Protein AF-A0A8T3CDY4-F1 (afdb_monomer)

Solvent-accessible surface area (backbone atoms only — not comparable to full-atom values): 15064 Å² total; per-residue (Å²): 132,85,79,76,79,79,70,66,72,45,81,43,75,34,44,19,60,55,30,49,52,41,66,71,38,90,56,38,63,65,50,51,52,52,48,44,71,75,38,56,92,75,36,75,20,29,48,50,44,48,52,59,48,51,72,70,50,42,64,90,46,32,36,70,68,65,85,42,68,66,45,24,67,69,35,50,54,62,26,53,68,76,52,54,68,81,58,34,67,31,69,60,48,73,70,58,42,55,55,52,47,52,53,33,51,56,39,36,30,52,42,18,57,77,55,59,46,42,29,43,36,35,68,49,74,39,44,24,60,36,28,50,56,35,68,71,36,59,65,62,43,50,55,49,47,55,50,49,51,55,56,53,66,70,50,87,64,96,63,54,49,68,54,50,53,49,54,45,48,42,75,40,10,76,69,30,54,47,72,48,81,83,73,44,69,72,60,39,50,54,51,53,56,55,56,69,73,49,77,90,56,82,73,85,45,71,69,60,44,49,51,53,52,51,51,51,47,53,51,50,22,56,51,19,58,76,54,59,48,75,49,75,48,80,42,75,59,73,74,78,85,71,71,80,78,76,78,75,79,84,78,80,84,75,88,81,84,90,82,136

Foldseek 3Di:
DQDPPDFDWDKDKQLLPLLVVLLVDPVNLVLLLVLLVVCLVPDQWLLSSLVSSVCVDDVNNSDAHCPPPVCVVQQQVVLCVVDDPVRRNHRDDSVNSSVSSSSSSVRSNVSCNVPMWIKTKTKDKDQQVLLVVLLVPPVNLLVLLVVLVVVLVVPPDPDFPLVSLLSSCQSCCSSRVHDRAPPDVVLNVQLVVLSVVDDRDDPPDSVSSSVSNNVSSVSSSVVSNVPMDMDMDMDTDDDPPPDPPPPDDDDDDDDDDDDD

Radius of gyration: 27.8 Å; Cα contacts (8 Å, |Δi|>4): 281; chains: 1; bounding box: 58×96×63 Å

Nearest PDB structures (foldseek):
  4ifg-assembly1_A  TM=2.988E-01  e=7.452E-01  Toxoplasma gondii
  7b80-assembly1_A  TM=2.356E-01  e=2.473E+00  Homo sapiens
  6i7k-assembly1_A  TM=2.373E-01  e=4.399E+00  Homo sapiens
  3u3b-assembly2_B  TM=2.579E-01  e=7.823E+00  synthetic construct

pLDDT: mean 85.54, std 16.57, range [31.16, 97.38]

Mean predicted aligned error: 10.94 Å

Organism: Dendrobium nobile (NCBI:txid94219)

Structure (mmCIF, N/CA/C/O backbone):
data_AF-A0A8T3CDY4-F1
#
_entry.id   AF-A0A8T3CDY4-F1
#
loop_
_atom_site.group_PDB
_atom_site.id
_atom_site.type_symbol
_atom_site.label_atom_id
_atom_site.label_alt_id
_atom_site.label_comp_id
_atom_site.label_asym_id
_atom_site.label_entity_id
_atom_site.label_seq_id
_atom_site.pdbx_PDB_ins_code
_atom_site.Cartn_x
_atom_site.Cartn_y
_atom_site.Cartn_z
_atom_site.occupancy
_atom_site.B_iso_or_equiv
_atom_site.auth_seq_id
_atom_site.auth_comp_id
_atom_site.auth_asym_id
_atom_site.auth_atom_id
_atom_site.pdbx_PDB_model_num
ATOM 1 N N . MET A 1 1 ? 12.898 -16.640 -19.328 1.00 32.75 1 MET A N 1
ATOM 2 C CA . MET A 1 1 ? 12.062 -16.951 -18.154 1.00 32.75 1 MET A CA 1
ATOM 3 C C . MET A 1 1 ? 12.315 -15.848 -17.153 1.00 32.75 1 MET A C 1
ATOM 5 O O . MET A 1 1 ? 13.457 -15.687 -16.752 1.00 32.75 1 MET A O 1
ATOM 9 N N . ALA A 1 2 ? 11.319 -15.001 -16.899 1.00 37.28 2 ALA A N 1
ATOM 10 C CA . ALA A 1 2 ? 11.449 -13.927 -15.924 1.00 37.28 2 ALA A CA 1
ATOM 11 C C . ALA A 1 2 ? 11.448 -14.559 -14.528 1.00 37.28 2 ALA A C 1
ATOM 13 O O . ALA A 1 2 ? 10.485 -15.231 -14.164 1.00 37.28 2 ALA A O 1
ATOM 14 N N . GLU A 1 3 ? 12.531 -14.399 -13.772 1.00 38.62 3 GLU A N 1
ATOM 15 C CA . GLU A 1 3 ? 12.483 -14.638 -12.334 1.00 38.62 3 GLU A CA 1
ATOM 16 C C . GLU A 1 3 ? 11.513 -13.610 -11.750 1.00 38.62 3 GLU A C 1
ATOM 18 O O . GLU A 1 3 ? 11.800 -12.412 -11.739 1.00 38.62 3 GLU A O 1
ATOM 23 N N . LEU A 1 4 ? 10.330 -14.056 -11.315 1.00 50.88 4 LEU A N 1
ATOM 24 C CA . LEU A 1 4 ? 9.464 -13.210 -10.505 1.00 50.88 4 LEU A CA 1
ATOM 25 C C . LEU A 1 4 ? 10.241 -12.864 -9.238 1.00 50.88 4 LEU A C 1
ATOM 27 O O . LEU A 1 4 ? 10.530 -13.739 -8.417 1.00 50.88 4 LEU A O 1
ATOM 31 N N . LYS A 1 5 ? 10.601 -11.586 -9.093 1.00 57.97 5 LYS A N 1
ATOM 32 C CA . LYS A 1 5 ? 11.185 -11.066 -7.863 1.00 57.97 5 LYS A CA 1
ATOM 33 C C . LYS A 1 5 ? 10.182 -11.339 -6.743 1.00 57.97 5 LYS A C 1
ATOM 35 O O . LYS A 1 5 ? 9.090 -10.776 -6.737 1.00 57.97 5 LYS A O 1
ATOM 40 N N . LYS A 1 6 ? 10.527 -12.264 -5.845 1.00 63.56 6 LYS A N 1
ATOM 41 C CA . LYS A 1 6 ? 9.671 -12.661 -4.725 1.00 63.56 6 LYS A CA 1
ATOM 42 C C . LYS A 1 6 ? 9.560 -11.472 -3.776 1.00 63.56 6 LYS A C 1
ATOM 44 O O . LYS A 1 6 ? 10.526 -11.148 -3.091 1.00 63.56 6 LYS A O 1
ATOM 49 N N . ILE A 1 7 ? 8.411 -10.807 -3.784 1.00 70.06 7 ILE A N 1
ATOM 50 C CA . ILE A 1 7 ? 8.071 -9.820 -2.760 1.00 70.06 7 ILE A CA 1
ATOM 51 C C . ILE A 1 7 ? 7.789 -10.626 -1.485 1.00 70.06 7 ILE A C 1
ATOM 53 O O . ILE A 1 7 ? 7.007 -11.580 -1.555 1.00 70.06 7 ILE A O 1
ATOM 57 N N . PRO A 1 8 ? 8.464 -10.340 -0.358 1.00 78.88 8 PRO A N 1
ATOM 58 C CA . PRO A 1 8 ? 8.181 -11.035 0.887 1.00 78.88 8 PRO A CA 1
ATOM 59 C C . PRO A 1 8 ? 6.726 -10.782 1.291 1.00 78.88 8 PRO A C 1
ATOM 61 O O . PRO A 1 8 ? 6.248 -9.651 1.249 1.00 78.88 8 PRO A O 1
ATOM 64 N N . ILE A 1 9 ? 6.031 -11.854 1.665 1.00 83.06 9 ILE A N 1
ATOM 65 C CA . ILE A 1 9 ? 4.676 -11.786 2.208 1.00 83.06 9 ILE A CA 1
ATOM 66 C C . ILE A 1 9 ? 4.794 -11.994 3.713 1.00 83.06 9 ILE A C 1
ATOM 68 O O . ILE A 1 9 ? 5.278 -13.036 4.158 1.00 83.06 9 ILE A O 1
ATOM 72 N N . LEU A 1 10 ? 4.375 -10.998 4.484 1.00 86.56 10 LEU A N 1
ATOM 73 C CA . LEU A 1 10 ? 4.240 -11.085 5.930 1.00 86.56 10 LEU A CA 1
ATOM 74 C C . LEU A 1 10 ? 2.844 -11.618 6.249 1.00 86.56 10 LEU A C 1
ATOM 76 O O . LEU A 1 10 ? 1.848 -11.092 5.764 1.00 86.56 10 LEU A O 1
ATOM 80 N N . ILE A 1 11 ? 2.767 -12.678 7.049 1.00 89.69 11 ILE A N 1
ATOM 81 C CA . ILE A 1 11 ? 1.492 -13.207 7.535 1.00 89.69 11 ILE A CA 1
ATOM 82 C C . ILE A 1 11 ? 1.255 -12.623 8.922 1.00 89.69 11 ILE A C 1
ATOM 84 O O . ILE A 1 11 ? 1.943 -12.980 9.877 1.00 89.69 11 ILE A O 1
ATOM 88 N N . LEU A 1 12 ? 0.303 -11.702 9.008 1.00 90.38 12 LEU A N 1
ATOM 89 C CA . LEU A 1 12 ? -0.101 -11.040 10.240 1.00 90.38 12 LEU A CA 1
ATOM 90 C C . LEU A 1 12 ? -1.351 -11.724 10.788 1.00 90.38 12 LEU A C 1
ATOM 92 O O . LEU A 1 12 ? -2.281 -12.025 10.042 1.00 90.38 12 LEU A O 1
ATOM 96 N N . ARG A 1 13 ? -1.377 -11.967 12.098 1.00 93.25 13 ARG A N 1
ATOM 97 C CA . ARG A 1 13 ? -2.550 -12.478 12.810 1.00 93.25 13 ARG A CA 1
ATOM 98 C C . ARG A 1 13 ? -3.082 -11.377 13.714 1.00 93.25 13 ARG A C 1
ATOM 100 O O . ARG A 1 13 ? -2.381 -10.940 14.618 1.00 93.25 13 ARG A O 1
ATOM 107 N N . PHE A 1 14 ? -4.320 -10.975 13.475 1.00 93.81 14 PHE A N 1
ATOM 108 C CA . PHE A 1 14 ? -5.037 -9.962 14.233 1.00 93.81 14 PHE A CA 1
ATOM 109 C C . PHE A 1 14 ? -5.975 -10.641 15.226 1.00 93.81 14 PHE A C 1
ATOM 111 O O . PHE A 1 14 ? -7.047 -11.102 14.847 1.00 93.81 14 PHE A O 1
ATOM 118 N N . ASP A 1 15 ? -5.560 -10.714 16.489 1.00 94.31 15 ASP A N 1
ATOM 119 C CA . ASP A 1 15 ? -6.338 -11.263 17.611 1.00 94.31 15 ASP A CA 1
ATOM 120 C C . ASP A 1 15 ? -6.784 -10.188 18.620 1.00 94.31 15 ASP A C 1
ATOM 122 O O . ASP A 1 15 ? -7.252 -10.498 19.711 1.00 94.31 15 ASP A O 1
ATOM 126 N N . GLY A 1 16 ? -6.650 -8.911 18.247 1.00 94.25 16 GLY A N 1
ATOM 127 C CA . GLY A 1 16 ? -7.098 -7.767 19.036 1.00 94.25 16 GLY A CA 1
ATOM 128 C C . GLY A 1 16 ? -6.078 -7.227 20.042 1.00 94.25 16 GLY A C 1
ATOM 129 O O . GLY A 1 16 ? -6.312 -6.144 20.576 1.00 94.25 16 GLY A O 1
ATOM 130 N N . GLU A 1 17 ? -4.941 -7.891 20.288 1.00 95.12 17 GLU A N 1
ATOM 131 C CA . GLU A 1 17 ? -3.972 -7.399 21.284 1.00 95.12 17 GLU A CA 1
ATOM 132 C C . GLU A 1 17 ? -3.281 -6.097 20.848 1.00 95.12 17 GLU A C 1
ATOM 134 O O . GLU A 1 17 ? -3.253 -5.149 21.629 1.00 95.12 17 GLU A O 1
ATOM 139 N N . CYS A 1 18 ? -2.834 -5.973 19.592 1.00 93.69 18 CYS A N 1
ATOM 140 C CA . CYS A 1 18 ? -2.259 -4.711 19.096 1.00 93.69 18 CYS A CA 1
ATOM 141 C C . CYS A 1 18 ? -3.271 -3.551 19.142 1.00 93.69 18 CYS A C 1
ATOM 143 O O . CYS A 1 18 ? -2.932 -2.443 19.550 1.00 93.69 18 CYS A O 1
ATOM 145 N N . LEU A 1 19 ? -4.537 -3.814 18.798 1.00 95.50 19 LEU A N 1
ATOM 146 C CA . LEU A 1 19 ? -5.603 -2.808 18.846 1.00 95.50 19 LEU A CA 1
ATOM 147 C C . LEU A 1 19 ? -5.927 -2.378 20.282 1.00 95.50 19 LEU A C 1
ATOM 149 O O . LEU A 1 19 ? -6.221 -1.215 20.552 1.00 95.50 19 LEU A O 1
ATOM 153 N N . LYS A 1 20 ? -5.836 -3.311 21.228 1.00 96.25 20 LYS A N 1
ATOM 154 C CA . LYS A 1 20 ? -5.986 -3.057 22.661 1.00 96.25 20 LYS A CA 1
ATOM 155 C C . LYS A 1 20 ? -4.816 -2.257 23.233 1.00 96.25 20 LYS A C 1
ATOM 157 O O . LYS A 1 20 ? -5.051 -1.370 24.052 1.00 96.25 20 LYS A O 1
ATOM 162 N N . GLU A 1 21 ? -3.586 -2.529 22.800 1.00 95.69 21 GLU A N 1
ATOM 163 C CA . GLU A 1 21 ? -2.412 -1.713 23.137 1.00 95.69 21 GLU A CA 1
ATOM 164 C C . GLU A 1 21 ? -2.557 -0.287 22.599 1.00 95.69 21 GLU A C 1
ATOM 166 O O . GLU A 1 21 ? -2.354 0.671 23.347 1.00 95.69 21 GLU A O 1
ATOM 171 N N . PHE A 1 22 ? -2.997 -0.138 21.345 1.00 95.38 22 PHE A N 1
ATOM 172 C CA . PHE A 1 22 ? -3.301 1.163 20.752 1.00 95.38 22 PHE A CA 1
ATOM 173 C C . PHE A 1 22 ? -4.357 1.921 21.566 1.00 95.38 22 PHE A C 1
ATOM 175 O O . PHE A 1 22 ? -4.121 3.063 21.958 1.00 95.38 22 PHE A O 1
ATOM 182 N N . LEU A 1 23 ? -5.470 1.269 21.917 1.00 94.69 23 LEU A N 1
ATOM 183 C CA . LEU A 1 23 ? -6.550 1.855 22.719 1.00 94.69 23 LEU A CA 1
ATOM 184 C C . LEU A 1 23 ? -6.099 2.306 24.120 1.00 94.69 23 LEU A C 1
ATOM 186 O O . LEU A 1 23 ? -6.661 3.246 24.685 1.00 94.69 23 LEU A O 1
ATOM 190 N N . ALA A 1 24 ? -5.116 1.614 24.701 1.00 94.44 24 ALA A N 1
ATOM 191 C CA . ALA A 1 24 ? -4.533 1.941 26.001 1.00 94.44 24 ALA A CA 1
ATOM 192 C C . ALA A 1 24 ? -3.418 2.999 25.916 1.00 94.44 24 ALA A C 1
ATOM 194 O O . ALA A 1 24 ? -2.961 3.497 26.949 1.00 94.44 24 ALA A O 1
ATOM 195 N N . SER A 1 25 ? -2.963 3.333 24.708 1.00 94.19 25 SER A N 1
ATOM 196 C CA . SER A 1 25 ? -1.892 4.297 24.490 1.00 94.19 25 SER A CA 1
ATOM 197 C C . SER A 1 25 ? -2.355 5.733 24.749 1.00 94.19 25 SER A C 1
ATOM 199 O O . SER A 1 25 ? -3.526 6.084 24.611 1.00 94.19 25 SER A O 1
ATOM 201 N N . THR A 1 26 ? -1.402 6.616 25.047 1.00 94.06 26 THR A N 1
ATOM 202 C CA . THR A 1 26 ? -1.657 8.062 25.137 1.00 94.06 26 THR A CA 1
ATOM 203 C C . THR A 1 26 ? -1.900 8.714 23.772 1.00 94.06 26 THR A C 1
ATOM 205 O O . THR A 1 26 ? -2.176 9.909 23.721 1.00 94.06 26 THR A O 1
ATOM 208 N N . GLN A 1 27 ? -1.736 7.968 22.674 1.00 92.38 27 GLN A N 1
ATOM 209 C CA . GLN A 1 27 ? -1.894 8.465 21.304 1.00 92.38 27 GLN A CA 1
ATOM 210 C C . GLN A 1 27 ? -3.334 8.321 20.802 1.00 92.38 27 GLN A C 1
ATOM 212 O O . GLN A 1 27 ? -3.754 9.112 19.967 1.00 92.38 27 GLN A O 1
ATOM 217 N N . PHE A 1 28 ? -4.109 7.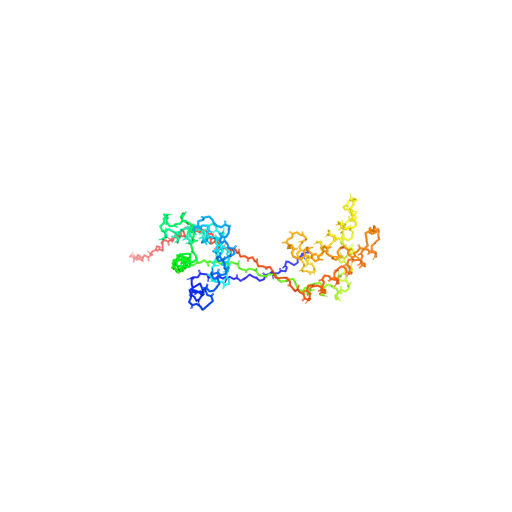393 21.372 1.00 93.94 28 PHE A N 1
ATOM 218 C CA . PHE A 1 28 ? -5.470 7.098 20.927 1.00 93.94 28 PHE A CA 1
ATOM 219 C C . PHE A 1 28 ? -6.376 8.337 20.877 1.00 93.94 28 PHE A C 1
ATOM 221 O O . PHE A 1 28 ? -6.900 8.682 19.824 1.00 93.94 28 PHE A O 1
ATOM 228 N N . GLU A 1 29 ? -6.568 9.026 22.004 1.00 94.81 29 GLU A N 1
ATOM 229 C CA . GLU A 1 29 ? -7.472 10.182 22.065 1.00 94.81 29 GLU A CA 1
ATOM 230 C C . GLU A 1 29 ? -7.051 11.342 21.146 1.00 94.81 29 GLU A C 1
ATOM 232 O O . GLU A 1 29 ? -7.895 11.784 20.363 1.00 94.81 29 GLU A O 1
ATOM 237 N N . PRO A 1 30 ? -5.792 11.834 21.163 1.00 95.44 30 PRO A N 1
ATOM 238 C CA . PRO A 1 30 ? -5.401 12.926 20.272 1.00 95.44 30 PRO A CA 1
ATOM 239 C C . PRO A 1 30 ? -5.498 12.541 18.791 1.00 95.44 30 PRO A C 1
ATOM 241 O O . PRO A 1 30 ? -5.841 13.388 17.966 1.00 95.44 30 PRO A O 1
ATOM 244 N N . GLU A 1 31 ? -5.247 11.278 18.444 1.00 95.56 31 GLU A N 1
ATOM 245 C CA . GLU A 1 31 ? -5.406 10.790 17.077 1.00 95.56 31 GLU A CA 1
ATOM 246 C C . GLU A 1 31 ? -6.876 10.724 16.652 1.00 95.56 31 GLU A C 1
ATOM 248 O O . GLU A 1 31 ? -7.217 11.205 15.572 1.00 95.56 31 GLU A O 1
ATOM 253 N N . MET A 1 32 ? -7.768 10.229 17.516 1.00 95.56 32 MET A N 1
ATOM 254 C CA . MET A 1 32 ? -9.206 10.191 17.232 1.00 95.56 32 MET A CA 1
ATOM 255 C C . MET A 1 32 ? -9.806 11.590 17.092 1.00 95.56 32 MET A C 1
ATOM 257 O O . MET A 1 32 ? -10.632 11.803 16.209 1.00 95.56 32 MET A O 1
ATOM 261 N N . ILE A 1 33 ? -9.374 12.552 17.912 1.00 95.12 33 ILE A N 1
ATOM 262 C CA . ILE A 1 33 ? -9.793 13.957 17.794 1.00 95.12 33 ILE A CA 1
ATOM 263 C C . ILE A 1 33 ? -9.324 14.538 16.455 1.00 95.12 33 ILE A C 1
ATOM 265 O O . ILE A 1 33 ? -10.100 15.171 15.737 1.00 95.12 33 ILE A O 1
ATOM 269 N N . ASN A 1 34 ? -8.068 14.282 16.079 1.00 95.62 34 ASN A N 1
ATOM 270 C CA . ASN A 1 34 ? -7.533 14.725 14.795 1.00 95.62 34 ASN A CA 1
ATOM 271 C C . ASN A 1 34 ? -8.316 14.117 13.619 1.00 95.62 34 ASN A C 1
ATOM 273 O O . ASN A 1 34 ? -8.740 14.855 12.731 1.00 95.62 34 ASN A O 1
ATOM 277 N N . ILE A 1 35 ? -8.572 12.806 13.635 1.00 94.81 35 ILE A N 1
ATOM 278 C CA . ILE A 1 35 ? -9.380 12.127 12.613 1.00 94.81 35 ILE A CA 1
ATOM 279 C C . ILE A 1 35 ? -10.791 12.717 12.565 1.00 94.81 35 ILE A C 1
ATOM 281 O O . ILE A 1 35 ? -11.252 13.073 11.481 1.00 94.81 35 ILE A O 1
ATOM 285 N N . PHE A 1 36 ? -11.447 12.891 13.718 1.00 94.94 36 PHE A N 1
ATOM 286 C CA . PHE A 1 36 ? -12.791 13.461 13.799 1.00 94.94 36 PHE A CA 1
ATOM 287 C C . PHE A 1 36 ? -12.857 14.849 13.152 1.00 94.94 36 PHE A C 1
ATOM 289 O O . PHE A 1 36 ? -13.696 15.081 12.285 1.00 94.94 36 PHE A O 1
ATOM 296 N N . SER A 1 37 ? -11.907 15.736 13.461 1.00 93.75 37 SER A N 1
ATOM 297 C CA . SER A 1 37 ? -11.854 17.086 12.880 1.00 93.75 37 SER A CA 1
ATOM 298 C C . SER A 1 37 ? -11.734 17.103 11.344 1.00 93.75 37 SER A C 1
ATOM 300 O O . SER A 1 37 ? -12.199 18.033 10.686 1.00 93.75 37 SER A O 1
ATOM 302 N N . GLN A 1 38 ? -11.144 16.059 10.747 1.00 93.31 38 GLN A N 1
ATOM 303 C CA . GLN A 1 38 ? -10.984 15.922 9.294 1.00 93.31 38 GLN A CA 1
ATOM 304 C C . GLN A 1 38 ? -12.218 15.324 8.599 1.00 93.31 38 GLN A C 1
ATOM 306 O O . GLN A 1 38 ? -12.353 15.415 7.369 1.00 93.31 38 GLN A O 1
ATOM 311 N N . ILE A 1 39 ? -13.101 14.663 9.351 1.00 92.50 39 ILE A N 1
ATOM 312 C CA . ILE A 1 39 ? -14.290 13.983 8.817 1.00 92.50 39 ILE A CA 1
ATOM 313 C C . ILE A 1 39 ? -15.596 14.678 9.203 1.00 92.50 39 ILE A C 1
ATOM 315 O O . ILE A 1 39 ? -16.555 14.531 8.458 1.00 92.50 39 ILE A O 1
ATOM 319 N N . GLU A 1 40 ? -15.636 15.475 10.275 1.00 88.25 40 GLU A N 1
ATOM 320 C CA . GLU A 1 40 ? -16.855 16.105 10.813 1.00 88.25 40 GLU A CA 1
ATOM 321 C C . GLU A 1 40 ? -17.618 16.923 9.759 1.00 88.25 40 GLU A C 1
ATOM 323 O O . GLU A 1 40 ? -18.839 16.869 9.682 1.00 88.25 40 GLU A O 1
ATOM 328 N N . ALA A 1 41 ? -16.911 17.635 8.876 1.00 86.25 41 ALA A N 1
ATOM 329 C CA . ALA A 1 41 ? -17.548 18.402 7.800 1.00 86.25 41 ALA A CA 1
ATOM 330 C C . ALA A 1 41 ? -18.150 17.529 6.678 1.00 86.25 41 ALA A C 1
ATOM 332 O O . ALA A 1 41 ? -18.890 18.034 5.832 1.00 86.25 41 ALA A O 1
ATOM 333 N N . ARG A 1 42 ? -17.781 16.244 6.620 1.00 87.06 42 ARG A N 1
ATOM 334 C CA . ARG A 1 42 ? -18.184 15.279 5.587 1.00 87.06 42 ARG A CA 1
ATOM 335 C C . ARG A 1 42 ? -19.180 14.242 6.097 1.00 87.06 42 ARG A C 1
ATOM 337 O O . ARG A 1 42 ? -19.904 13.688 5.275 1.00 87.06 42 ARG A O 1
ATOM 344 N N . SER A 1 43 ? -19.208 13.968 7.399 1.00 86.81 43 SER A N 1
ATOM 345 C CA . SER A 1 43 ? -20.136 13.017 8.000 1.00 86.81 43 SER A CA 1
ATOM 346 C C . SER A 1 43 ? -21.456 13.692 8.367 1.00 86.81 43 SER A C 1
ATOM 348 O O . SER A 1 43 ? -21.499 14.776 8.942 1.00 86.81 43 SER A O 1
ATOM 350 N N . SER A 1 44 ? -22.564 13.040 8.027 1.00 88.38 44 SER A N 1
ATOM 351 C CA . SER A 1 44 ? -23.910 13.498 8.384 1.00 88.38 44 SER A CA 1
ATOM 352 C C . SER A 1 44 ? -24.429 12.851 9.671 1.00 88.38 44 SER A C 1
ATOM 354 O O . SER A 1 44 ? -25.307 13.406 10.334 1.00 88.38 44 SER A O 1
ATOM 356 N N . SER A 1 45 ? -23.857 11.706 10.051 1.00 93.94 45 SER A N 1
ATOM 357 C CA . SER A 1 45 ? -24.270 10.912 11.207 1.00 93.94 45 SER A CA 1
ATOM 358 C C . SER A 1 45 ? -23.081 10.335 11.984 1.00 93.94 45 SER A C 1
ATOM 360 O O . SER A 1 45 ? -21.938 10.287 11.507 1.00 93.94 45 SER A O 1
ATOM 362 N N . LEU A 1 46 ? -23.344 9.868 13.206 1.00 93.88 46 LEU A N 1
ATOM 363 C CA . LEU A 1 46 ? -22.364 9.158 14.023 1.00 93.88 46 LEU A CA 1
ATOM 364 C C . LEU A 1 46 ? -21.888 7.878 13.336 1.00 93.88 46 LEU A C 1
ATOM 366 O O . LEU A 1 46 ? -20.693 7.593 13.367 1.00 93.88 46 LEU A O 1
ATOM 370 N N . ARG A 1 47 ? -22.783 7.143 12.667 1.00 94.38 47 ARG A N 1
ATOM 371 C CA . ARG A 1 47 ? -22.418 5.939 11.908 1.00 94.38 47 ARG A CA 1
ATOM 372 C C . ARG A 1 47 ? -21.380 6.239 10.833 1.00 94.38 47 ARG A C 1
ATOM 374 O O . ARG A 1 47 ? -20.365 5.554 10.765 1.00 94.38 47 ARG A O 1
ATOM 381 N N . GLU A 1 48 ? -21.620 7.264 10.019 1.00 94.00 48 GLU A N 1
ATOM 382 C CA . GLU A 1 48 ? -20.682 7.674 8.969 1.00 94.00 48 GLU A CA 1
ATOM 383 C C . GLU A 1 48 ? -19.354 8.140 9.562 1.00 94.00 48 GLU A C 1
ATOM 385 O O . GLU A 1 48 ? -18.298 7.773 9.056 1.00 94.00 48 GLU A O 1
ATOM 390 N N . SER A 1 49 ? -19.401 8.876 10.676 1.00 94.62 49 SER A N 1
ATOM 391 C CA . SER A 1 49 ? -18.198 9.322 11.385 1.00 94.62 49 SER A CA 1
ATOM 392 C C . SER A 1 49 ? -17.362 8.136 11.878 1.00 94.62 49 SER A C 1
ATOM 394 O O . SER A 1 49 ? -16.151 8.107 11.680 1.00 94.62 49 SER A O 1
ATOM 396 N N . ILE A 1 50 ? -17.999 7.127 12.483 1.00 95.19 50 ILE A N 1
ATOM 397 C CA . ILE A 1 50 ? -17.328 5.906 12.953 1.00 95.19 50 ILE A CA 1
ATOM 398 C C . ILE A 1 50 ? -16.717 5.139 11.778 1.00 95.19 50 ILE A C 1
ATOM 400 O O . ILE A 1 50 ? -15.561 4.735 11.864 1.00 95.19 50 ILE A O 1
ATOM 404 N N . MET A 1 51 ? -17.454 4.963 10.679 1.00 94.38 51 MET A N 1
ATOM 405 C CA . MET A 1 51 ? -16.956 4.236 9.507 1.00 94.38 51 MET A CA 1
ATOM 406 C C . MET A 1 51 ? -15.780 4.955 8.841 1.00 94.38 51 MET A C 1
ATOM 408 O O . MET A 1 51 ? -14.751 4.333 8.598 1.00 94.38 51 MET A O 1
ATOM 412 N N . MET A 1 52 ? -15.884 6.270 8.628 1.00 94.31 52 MET A N 1
ATOM 413 C CA . MET A 1 52 ? -14.792 7.066 8.060 1.00 94.31 52 MET A CA 1
ATOM 414 C C . MET A 1 52 ? -13.554 7.080 8.961 1.00 94.31 52 MET A C 1
ATOM 416 O O . MET A 1 52 ? -12.435 7.094 8.458 1.00 94.31 52 MET A O 1
ATOM 420 N N . ALA A 1 53 ? -13.730 7.078 10.284 1.00 94.56 53 ALA A N 1
ATOM 421 C CA . ALA A 1 53 ? -12.611 6.976 11.213 1.00 94.56 53 ALA A CA 1
ATOM 422 C C . ALA A 1 53 ? -11.985 5.574 11.214 1.00 94.56 53 ALA A C 1
ATOM 424 O O . ALA A 1 53 ? -10.764 5.450 11.250 1.00 94.56 53 ALA A O 1
ATOM 425 N N . LEU A 1 54 ? -12.802 4.520 11.121 1.00 94.69 54 LEU A N 1
ATOM 426 C CA . LEU A 1 54 ? -12.327 3.142 11.019 1.00 94.69 54 LEU A CA 1
ATOM 427 C C . LEU A 1 54 ? -11.493 2.922 9.751 1.00 94.69 54 LEU A C 1
ATOM 429 O O . LEU A 1 54 ? -10.508 2.197 9.798 1.00 94.69 54 LEU A O 1
ATOM 433 N N . GLU A 1 55 ? -11.849 3.567 8.639 1.00 91.88 55 GLU A N 1
ATOM 434 C CA . GLU A 1 55 ? -11.071 3.537 7.391 1.00 91.88 55 GLU A CA 1
ATOM 435 C C . GLU A 1 55 ? -9.674 4.166 7.529 1.00 91.88 55 GLU A C 1
ATOM 437 O O . GLU A 1 55 ? -8.777 3.822 6.760 1.00 91.88 55 GLU A O 1
ATOM 442 N N . GLN A 1 56 ? -9.467 5.057 8.506 1.00 91.88 56 GLN A N 1
ATOM 443 C CA . GLN A 1 56 ? -8.147 5.630 8.804 1.00 91.88 56 GLN A CA 1
ATOM 444 C C . GLN A 1 56 ? -7.292 4.711 9.688 1.00 91.88 56 GLN A C 1
ATOM 446 O O . GLN A 1 56 ? -6.074 4.875 9.743 1.00 91.88 56 GLN A O 1
ATOM 451 N N . LEU A 1 57 ? -7.902 3.733 10.368 1.00 91.62 57 LEU A N 1
ATOM 452 C CA . LEU A 1 57 ? -7.174 2.755 11.168 1.00 91.62 57 LEU A CA 1
ATOM 453 C C . LEU A 1 57 ? -6.659 1.619 10.280 1.00 91.62 57 LEU A C 1
ATOM 455 O O . LEU A 1 57 ? -7.410 0.798 9.758 1.00 91.62 57 LEU A O 1
ATOM 459 N N . THR A 1 58 ? -5.342 1.575 10.125 1.00 88.06 58 THR A N 1
ATOM 460 C CA . THR A 1 58 ? -4.629 0.577 9.320 1.00 88.06 58 THR A CA 1
ATOM 461 C C . THR A 1 58 ? -4.186 -0.642 10.140 1.00 88.06 58 THR A C 1
ATOM 463 O O . THR A 1 58 ? -4.344 -0.706 11.362 1.00 88.06 58 THR A O 1
ATOM 466 N N . VAL A 1 59 ? -3.530 -1.587 9.460 1.00 87.75 59 VAL A N 1
ATOM 467 C CA . VAL A 1 59 ? -2.823 -2.723 10.074 1.00 87.75 59 VAL A CA 1
ATOM 468 C C . VAL A 1 59 ? -1.831 -2.313 11.167 1.00 87.75 59 VAL A C 1
ATOM 470 O O . VAL A 1 59 ? -1.627 -3.082 12.103 1.00 87.75 59 VAL A O 1
ATOM 473 N N . ASP A 1 60 ? -1.283 -1.096 11.102 1.00 87.69 60 ASP A N 1
ATOM 474 C CA . ASP A 1 60 ? -0.351 -0.557 12.103 1.00 87.69 60 ASP A CA 1
ATOM 475 C C . ASP A 1 60 ? -1.030 -0.317 13.458 1.00 87.69 60 ASP A C 1
ATOM 477 O O . ASP A 1 60 ? -0.393 -0.400 14.506 1.00 87.69 60 ASP A O 1
ATOM 481 N N . HIS A 1 61 ? -2.345 -0.096 13.446 1.00 92.31 61 HIS A N 1
ATOM 482 C CA . HIS A 1 61 ? -3.171 0.070 14.640 1.00 92.31 61 HIS A CA 1
ATOM 483 C C . HIS A 1 61 ? -3.678 -1.268 15.190 1.00 92.31 61 HIS A C 1
ATOM 485 O O . HIS A 1 61 ? -4.445 -1.293 16.150 1.00 92.31 61 HIS A O 1
ATOM 491 N N . GLY A 1 62 ? -3.309 -2.397 14.576 1.00 90.88 62 GLY A N 1
ATOM 492 C CA . GLY A 1 62 ? -3.849 -3.701 14.947 1.00 90.88 62 GLY A CA 1
ATOM 493 C C . GLY A 1 62 ? -5.253 -3.969 14.398 1.00 90.88 62 GLY A C 1
ATOM 494 O O . GLY A 1 62 ? -5.942 -4.839 14.933 1.00 90.88 62 GLY A O 1
ATOM 495 N N . LEU A 1 63 ? -5.687 -3.249 13.355 1.00 93.12 63 LEU A N 1
ATOM 496 C CA . LEU A 1 63 ? -6.971 -3.477 12.693 1.00 93.12 63 LEU A CA 1
ATOM 497 C C . LEU A 1 63 ? -6.774 -4.246 11.370 1.00 93.12 63 LEU A C 1
ATOM 499 O O . LEU A 1 63 ? -5.993 -3.800 10.523 1.00 93.12 63 LEU A O 1
ATOM 503 N N . PRO A 1 64 ? -7.463 -5.381 11.138 1.00 93.06 64 PRO A N 1
ATOM 504 C CA . PRO A 1 64 ? -7.495 -5.982 9.808 1.00 93.06 64 PRO A CA 1
ATOM 505 C C . PRO A 1 64 ? -8.261 -5.079 8.820 1.00 93.06 64 PRO A C 1
ATOM 507 O O . PRO A 1 64 ? -9.078 -4.267 9.254 1.00 93.06 64 PRO A O 1
ATOM 510 N N . PRO A 1 65 ? -8.050 -5.223 7.496 1.00 92.31 65 PRO A N 1
ATOM 511 C CA . PRO A 1 65 ? -8.728 -4.402 6.492 1.00 92.31 65 PRO A CA 1
ATOM 512 C C . PRO A 1 65 ? -10.257 -4.459 6.623 1.00 92.31 65 PRO A C 1
ATOM 514 O O . PRO A 1 65 ? -10.873 -5.475 6.309 1.00 92.31 65 PRO A O 1
ATOM 517 N N . SER A 1 66 ? -10.873 -3.359 7.061 1.00 90.94 66 SER A N 1
ATOM 518 C CA . SER A 1 66 ? -12.326 -3.255 7.277 1.00 90.94 66 SER A CA 1
ATOM 519 C C . SER A 1 66 ? -13.142 -3.263 5.981 1.00 90.94 66 SER A C 1
ATOM 521 O O . SER A 1 66 ? -14.346 -3.502 6.016 1.00 90.94 66 SER A O 1
ATOM 523 N N . SER A 1 67 ? -12.487 -3.029 4.841 1.00 89.06 67 SER A N 1
ATOM 524 C CA . SER A 1 67 ? -13.071 -3.119 3.502 1.00 89.06 67 SER A CA 1
ATOM 525 C C . SER A 1 67 ? -13.240 -4.556 2.997 1.00 89.06 67 SER A C 1
ATOM 527 O O . SER A 1 67 ? -13.965 -4.770 2.024 1.00 89.06 67 SER A O 1
ATOM 529 N N . ASP A 1 68 ? -12.591 -5.544 3.626 1.00 93.25 68 ASP A N 1
ATOM 530 C CA . ASP A 1 68 ? -12.828 -6.952 3.309 1.00 93.25 68 ASP A CA 1
ATOM 531 C C . ASP A 1 68 ? -14.224 -7.366 3.791 1.00 93.25 68 ASP A C 1
ATOM 533 O O . ASP A 1 68 ? -14.598 -7.124 4.939 1.00 93.25 68 ASP A O 1
ATOM 537 N N . SER A 1 69 ? -15.001 -8.006 2.914 1.00 93.00 69 SER A N 1
ATOM 538 C CA . SER A 1 69 ? -16.399 -8.345 3.198 1.00 93.00 69 SER A CA 1
ATOM 539 C C . SER A 1 69 ? -16.551 -9.260 4.409 1.00 93.00 69 SER A C 1
ATOM 541 O O . SER A 1 69 ? -17.470 -9.076 5.199 1.00 93.00 69 SER A O 1
ATOM 543 N N . TRP A 1 70 ? -15.640 -10.217 4.600 1.00 93.50 70 TRP A N 1
ATOM 544 C CA . TRP A 1 70 ? -15.722 -11.122 5.740 1.00 93.50 70 TRP A CA 1
ATOM 545 C C . TRP A 1 70 ? -15.445 -10.374 7.046 1.00 93.50 70 TRP A C 1
ATOM 547 O O . TRP A 1 70 ? -16.167 -10.569 8.026 1.00 93.50 70 TRP A O 1
ATOM 557 N N . VAL A 1 71 ? -14.431 -9.501 7.059 1.00 94.81 71 VAL A N 1
ATOM 558 C CA . VAL A 1 71 ? -14.110 -8.670 8.232 1.00 94.81 71 VAL A CA 1
ATOM 559 C C . VAL A 1 71 ? -15.283 -7.754 8.548 1.00 94.81 71 VAL A C 1
ATOM 561 O O . VAL A 1 71 ? -15.672 -7.632 9.710 1.00 94.81 71 VAL A O 1
ATOM 564 N N . PHE A 1 72 ? -15.888 -7.157 7.524 1.00 94.69 72 PHE A N 1
ATOM 565 C CA . PHE A 1 72 ? -17.052 -6.310 7.704 1.00 94.69 72 PHE A CA 1
ATOM 566 C C . PHE A 1 72 ? -18.222 -7.078 8.338 1.00 94.69 72 PHE A C 1
ATOM 568 O O . PHE A 1 72 ? -18.698 -6.693 9.405 1.00 94.69 72 PHE A O 1
ATOM 575 N N . ASP A 1 73 ? -18.625 -8.197 7.736 1.00 94.75 73 ASP A N 1
ATOM 576 C CA . ASP A 1 73 ? -19.819 -8.950 8.135 1.00 94.75 73 ASP A CA 1
ATOM 577 C C . ASP A 1 73 ? -19.683 -9.629 9.509 1.00 94.75 73 ASP A C 1
ATOM 579 O O . ASP A 1 73 ? -20.670 -9.775 10.229 1.00 94.75 73 ASP A O 1
ATOM 583 N N . ASN A 1 74 ? -18.474 -10.061 9.890 1.00 94.00 74 ASN A N 1
ATOM 584 C CA . ASN A 1 74 ? -18.260 -10.849 11.113 1.00 94.00 74 ASN A CA 1
ATOM 585 C C . ASN A 1 74 ? -17.688 -10.030 12.279 1.00 94.00 74 ASN A C 1
ATOM 587 O O . ASN A 1 74 ? -17.913 -10.376 13.442 1.00 94.00 74 ASN A O 1
ATOM 591 N N . ILE A 1 75 ? -16.966 -8.941 11.992 1.00 95.62 75 ILE A N 1
ATOM 592 C CA . ILE A 1 75 ? -16.275 -8.137 13.008 1.00 95.62 75 ILE A CA 1
ATOM 593 C C . ILE A 1 75 ? -16.886 -6.737 13.116 1.00 95.62 75 ILE A C 1
ATOM 595 O O . ILE A 1 75 ? -17.294 -6.338 14.206 1.00 95.62 75 ILE A O 1
ATOM 599 N N . VAL A 1 76 ? -16.968 -5.995 12.007 1.00 95.56 76 VAL A N 1
ATOM 600 C CA . VAL A 1 76 ? -17.333 -4.564 12.006 1.00 95.56 76 VAL A CA 1
ATOM 601 C C . VAL A 1 76 ? -18.830 -4.349 12.224 1.00 95.56 76 VAL A C 1
ATOM 603 O O . VAL A 1 76 ? -19.212 -3.664 13.172 1.00 95.56 76 VAL A O 1
ATOM 606 N N . ASP A 1 77 ? -19.687 -4.925 11.378 1.00 94.88 77 ASP A N 1
ATOM 607 C CA . ASP A 1 77 ? -21.140 -4.738 11.466 1.00 94.88 77 ASP A CA 1
ATOM 608 C C . ASP A 1 77 ? -21.694 -5.215 12.818 1.00 94.88 77 ASP A C 1
ATOM 610 O O . ASP A 1 77 ? -22.378 -4.439 13.492 1.00 94.88 77 ASP A O 1
ATOM 614 N N . PRO A 1 78 ? -21.313 -6.401 13.327 1.00 94.94 78 PRO A N 1
ATOM 615 C CA . PRO A 1 78 ? -21.760 -6.837 14.642 1.00 94.94 78 PRO A CA 1
ATOM 616 C C . PRO A 1 78 ? -21.275 -5.943 15.798 1.00 94.94 78 PRO A C 1
ATOM 618 O O . PRO A 1 78 ? -21.968 -5.834 16.811 1.00 94.94 78 PRO A O 1
ATOM 621 N N . ALA A 1 79 ? -20.116 -5.287 15.672 1.00 95.19 79 ALA A N 1
ATOM 622 C CA . ALA A 1 79 ? -19.638 -4.327 16.669 1.00 95.19 79 ALA A CA 1
ATOM 623 C C . ALA A 1 79 ? -20.431 -3.008 16.642 1.00 95.19 79 ALA A C 1
ATOM 625 O O . ALA A 1 79 ? -20.648 -2.400 17.694 1.00 95.19 79 ALA A O 1
ATOM 626 N N . LEU A 1 80 ? -20.932 -2.580 15.475 1.00 93.50 80 LEU A N 1
ATOM 627 C CA . LEU A 1 80 ? -21.799 -1.398 15.363 1.00 93.50 80 LEU A CA 1
ATOM 628 C C . LEU A 1 80 ? -23.136 -1.591 16.086 1.00 93.50 80 LEU A C 1
ATOM 630 O O . LEU A 1 80 ? -23.683 -0.627 16.619 1.00 93.50 80 LEU A O 1
ATOM 634 N N . GLN A 1 81 ? -23.639 -2.827 16.158 1.00 92.56 81 GLN A N 1
ATOM 635 C CA . GLN A 1 81 ? -24.928 -3.150 16.784 1.00 92.56 81 GLN A CA 1
ATOM 636 C C . GLN A 1 81 ? -24.972 -2.880 18.302 1.00 92.56 81 GLN A C 1
ATOM 638 O O . GLN A 1 81 ? -26.050 -2.887 18.896 1.00 92.56 81 GLN A O 1
ATOM 643 N N . ILE A 1 82 ? -23.829 -2.615 18.946 1.00 91.75 82 ILE A N 1
ATOM 644 C CA . ILE A 1 82 ? -23.776 -2.190 20.357 1.00 91.75 82 ILE A CA 1
ATOM 645 C C . ILE A 1 82 ? -24.273 -0.760 20.544 1.00 91.75 82 ILE A C 1
ATOM 647 O O . ILE A 1 82 ? -24.779 -0.411 21.614 1.00 91.75 82 ILE A O 1
ATOM 651 N N . ILE A 1 83 ? -24.126 0.071 19.517 1.00 91.19 83 ILE A N 1
ATOM 652 C CA . ILE A 1 83 ? -24.603 1.445 19.530 1.00 91.19 83 ILE A CA 1
ATOM 653 C C . ILE A 1 83 ? -26.055 1.423 19.056 1.00 91.19 83 ILE A C 1
ATOM 655 O O . ILE A 1 83 ? -26.407 0.781 18.069 1.00 91.19 83 ILE A O 1
ATOM 659 N N . SER A 1 84 ? -26.933 2.107 19.787 1.00 89.44 84 SER A N 1
ATOM 660 C CA . SER A 1 84 ? -28.355 2.146 19.440 1.00 89.44 84 SER A CA 1
ATOM 661 C C . SER A 1 84 ? -28.562 2.829 18.087 1.00 89.44 84 SER A C 1
ATOM 663 O O . SER A 1 84 ? -27.943 3.858 17.822 1.00 89.44 84 SER A O 1
ATOM 665 N N . VAL A 1 85 ? -29.480 2.309 17.267 1.00 89.06 85 VAL A N 1
ATOM 666 C CA . VAL A 1 85 ? -29.795 2.877 15.940 1.00 89.06 85 VAL A CA 1
ATOM 667 C C . VAL A 1 85 ? -30.135 4.368 16.041 1.00 89.06 85 VAL A C 1
ATOM 669 O O . VAL A 1 85 ? -29.606 5.172 15.283 1.00 89.06 85 VAL A O 1
ATOM 672 N N . ASP A 1 86 ? -30.910 4.761 17.055 1.00 88.88 86 ASP A N 1
ATOM 673 C CA . ASP A 1 86 ? -31.266 6.166 17.290 1.00 88.88 86 ASP A CA 1
ATOM 674 C C . ASP A 1 86 ? -30.053 7.074 17.547 1.00 88.88 86 ASP A C 1
ATOM 676 O O . ASP A 1 86 ? -30.117 8.267 17.266 1.00 88.88 86 ASP A O 1
ATOM 680 N N . GLN A 1 87 ? -28.960 6.540 18.104 1.00 88.88 87 GLN A N 1
ATOM 681 C CA . GLN A 1 87 ? -27.717 7.288 18.327 1.00 88.88 87 GLN A CA 1
ATOM 682 C C . GLN A 1 87 ? -26.849 7.328 17.069 1.00 88.88 87 GLN A C 1
ATOM 684 O O . GLN A 1 87 ? -26.208 8.340 16.806 1.00 88.88 87 GLN A O 1
ATOM 689 N N . LEU A 1 88 ? -26.836 6.240 16.296 1.00 91.44 88 LEU A N 1
ATOM 690 C CA . LEU A 1 88 ? -26.058 6.129 15.063 1.00 91.44 88 LEU A CA 1
ATOM 691 C C . LEU A 1 88 ? -26.510 7.123 13.987 1.00 91.44 88 LEU A C 1
ATOM 693 O O . LEU A 1 88 ? -25.664 7.626 13.252 1.00 91.44 88 LEU A O 1
ATOM 697 N N . GLU A 1 89 ? -27.806 7.428 13.929 1.00 92.50 89 GLU A N 1
ATOM 698 C CA . GLU A 1 89 ? -28.397 8.358 12.955 1.00 92.50 89 GLU A CA 1
ATOM 699 C C . GLU A 1 89 ? -28.311 9.838 13.380 1.00 92.50 89 GLU A C 1
ATOM 701 O O . GLU A 1 89 ? -28.652 10.732 12.607 1.00 92.50 89 GLU A O 1
ATOM 706 N N . GLN A 1 90 ? -27.858 10.132 14.604 1.00 90.94 90 GLN A N 1
ATOM 707 C CA . GLN A 1 90 ? -27.697 11.511 15.074 1.00 90.94 90 GLN A CA 1
ATOM 708 C C . GLN A 1 90 ? -26.361 12.114 14.620 1.00 90.94 90 GLN A C 1
ATOM 710 O O . GLN A 1 90 ? -25.379 11.382 14.469 1.00 90.94 90 GLN A O 1
ATOM 715 N N . PRO A 1 91 ? -26.278 13.450 14.461 1.00 90.69 91 PRO A N 1
ATOM 716 C CA . PRO A 1 91 ? -25.006 14.133 14.268 1.00 90.69 91 PRO A CA 1
ATOM 717 C C . PRO A 1 91 ? -24.051 13.841 15.429 1.00 90.69 91 PRO A C 1
ATOM 719 O O . PRO A 1 91 ? -24.441 13.879 16.599 1.00 90.69 91 PRO A O 1
ATOM 722 N N . ALA A 1 92 ? -22.792 13.560 15.111 1.00 89.25 92 ALA A N 1
ATOM 723 C CA . ALA A 1 92 ? -21.775 13.323 16.121 1.00 89.25 92 ALA A CA 1
ATOM 724 C C . ALA A 1 92 ? -21.245 14.649 16.682 1.00 89.25 92 ALA A C 1
ATOM 726 O O . ALA A 1 92 ? -20.863 15.533 15.925 1.00 89.25 92 ALA A O 1
ATOM 727 N N . SER A 1 93 ? -21.180 14.770 18.008 1.00 92.31 93 SER A N 1
ATOM 728 C CA . SER A 1 93 ? -20.245 15.692 18.660 1.00 92.31 93 SER A CA 1
ATOM 729 C C . SER A 1 93 ? -18.926 14.968 18.932 1.00 92.31 93 SER A C 1
ATOM 731 O O . SER A 1 93 ? -18.928 13.745 19.067 1.00 92.31 93 SER A O 1
ATOM 733 N N . GLU A 1 94 ? -17.821 15.702 19.081 1.00 94.00 94 GLU A N 1
ATOM 734 C CA . GLU A 1 94 ? -16.499 15.127 19.388 1.00 94.00 94 GLU A CA 1
ATOM 735 C C . GLU A 1 94 ? -16.531 14.195 20.615 1.00 94.00 94 GLU A C 1
ATOM 737 O O . GLU A 1 94 ? -16.073 13.055 20.550 1.00 94.00 94 GLU A O 1
ATOM 742 N N . GLU A 1 95 ? -17.142 14.638 21.721 1.00 93.25 95 GLU A N 1
ATOM 743 C CA . GLU A 1 95 ? -17.249 13.844 22.954 1.00 93.25 95 GLU A CA 1
ATOM 744 C C . GLU A 1 95 ? -18.057 12.554 22.737 1.00 93.25 95 GLU A C 1
ATOM 746 O O . GLU A 1 95 ? -17.660 11.475 23.189 1.00 93.25 95 GLU A O 1
ATOM 751 N N . ASN A 1 96 ? -19.188 12.652 22.029 1.00 93.38 96 ASN A N 1
ATOM 752 C CA . ASN A 1 96 ? -20.035 11.497 21.747 1.00 93.38 96 ASN A CA 1
ATOM 753 C C . ASN A 1 96 ? -19.333 10.518 20.798 1.00 93.38 96 ASN A C 1
ATOM 755 O O . ASN A 1 96 ? -19.336 9.314 21.043 1.00 93.38 96 ASN A O 1
ATOM 759 N N . PHE A 1 97 ? -18.680 11.038 19.758 1.00 95.25 97 PHE A N 1
ATOM 760 C CA . PHE A 1 97 ? -17.875 10.257 18.832 1.00 95.25 97 PHE A CA 1
ATOM 761 C C . PHE A 1 97 ? -16.786 9.481 19.570 1.00 95.25 97 PHE A C 1
ATOM 763 O O . PHE A 1 97 ? -16.752 8.260 19.471 1.00 95.25 97 PHE A O 1
ATOM 770 N N . LEU A 1 98 ? -15.947 10.150 20.364 1.00 95.75 98 LEU A N 1
ATOM 771 C CA . LEU A 1 98 ? -14.821 9.508 21.045 1.00 95.75 98 LEU A CA 1
ATOM 772 C C . LEU A 1 98 ? -15.295 8.414 22.009 1.00 95.75 98 LEU A C 1
ATOM 774 O O . LEU A 1 98 ? -14.736 7.315 22.050 1.00 95.75 98 LEU A O 1
ATOM 778 N N . LYS A 1 99 ? -16.369 8.687 22.755 1.00 94.88 99 LYS A N 1
ATOM 779 C CA . LYS A 1 99 ? -16.974 7.727 23.679 1.00 94.88 99 LYS A CA 1
ATOM 780 C C . LYS A 1 99 ? -17.525 6.495 22.961 1.00 94.88 99 LYS A C 1
ATOM 782 O O . LYS A 1 99 ? -17.243 5.373 23.388 1.00 94.88 99 LYS A O 1
ATOM 787 N N . GLU A 1 100 ? -18.330 6.681 21.917 1.00 95.50 100 GLU A N 1
ATOM 788 C CA . GLU A 1 100 ? -18.970 5.565 21.216 1.00 95.50 100 GLU A CA 1
ATOM 789 C C . GLU A 1 100 ? -17.972 4.810 20.323 1.00 95.50 100 GLU A C 1
ATOM 791 O O . GLU A 1 100 ? -17.973 3.579 20.324 1.00 95.50 100 GLU A O 1
ATOM 796 N N . PHE A 1 101 ? -17.024 5.502 19.684 1.00 95.69 101 PHE A N 1
ATOM 797 C CA . PHE A 1 101 ? -15.924 4.883 18.940 1.00 95.69 101 PHE A CA 1
ATOM 798 C C . PHE A 1 101 ? -15.052 4.008 19.852 1.00 95.69 101 PHE A C 1
ATOM 800 O O . PHE A 1 101 ? -14.727 2.875 19.509 1.00 95.69 101 PHE A O 1
ATOM 807 N N . LYS A 1 102 ? -14.745 4.460 21.076 1.00 95.75 102 LYS A N 1
ATOM 808 C CA . LYS A 1 102 ? -14.008 3.649 22.060 1.00 95.75 102 LYS A CA 1
ATOM 809 C C . LYS A 1 102 ? -14.748 2.366 22.441 1.00 95.75 102 LYS A C 1
ATOM 811 O O . LYS A 1 102 ? -14.112 1.322 22.577 1.00 95.75 102 LYS A O 1
ATOM 816 N N . LYS A 1 103 ? -16.075 2.411 22.605 1.00 95.56 103 LYS A N 1
ATOM 817 C CA . LYS A 1 103 ? -16.881 1.202 22.865 1.00 95.56 103 LYS A CA 1
ATOM 818 C C . LYS A 1 103 ? -16.903 0.267 21.661 1.00 95.56 103 LYS A C 1
ATOM 820 O O . LYS A 1 103 ? -16.784 -0.941 21.837 1.00 95.56 103 LYS A O 1
ATOM 825 N N . PHE A 1 104 ? -17.033 0.833 20.468 1.00 96.31 104 PHE A N 1
ATOM 826 C CA . PHE A 1 104 ? -17.006 0.105 19.209 1.00 96.31 104 PHE A CA 1
ATOM 827 C C . PHE A 1 104 ? -15.681 -0.651 19.022 1.00 96.31 104 PHE A C 1
ATOM 829 O O . PHE A 1 104 ? -15.689 -1.865 18.829 1.00 96.31 104 PHE A O 1
ATOM 836 N N . ILE A 1 105 ? -14.540 0.020 19.219 1.00 96.50 105 ILE A N 1
ATOM 837 C CA . ILE A 1 105 ? -13.211 -0.613 19.184 1.00 96.50 105 ILE A CA 1
ATOM 838 C C . ILE A 1 105 ? -13.065 -1.687 20.272 1.00 96.50 105 ILE A C 1
ATOM 840 O O . ILE A 1 105 ? -12.541 -2.764 19.995 1.00 96.50 105 ILE A O 1
ATOM 844 N N . CYS A 1 106 ? -13.570 -1.452 21.491 1.00 96.44 106 CYS A N 1
ATOM 845 C CA . CYS A 1 106 ? -13.585 -2.480 22.541 1.00 96.44 106 CYS A CA 1
ATOM 846 C C . CYS A 1 106 ? -14.300 -3.764 22.101 1.00 96.44 106 CYS A C 1
ATOM 848 O O . CYS A 1 106 ? -13.908 -4.849 22.530 1.00 96.44 106 CYS A O 1
ATOM 850 N N . ASP A 1 107 ? -15.359 -3.660 21.299 1.00 97.25 107 ASP A N 1
ATOM 851 C CA . ASP A 1 107 ? -16.073 -4.837 20.816 1.00 97.25 107 ASP A CA 1
ATOM 852 C C . ASP A 1 107 ? -15.380 -5.513 19.638 1.00 97.25 107 ASP A C 1
ATOM 854 O O . ASP A 1 107 ? -15.276 -6.738 19.626 1.00 97.25 107 ASP A O 1
ATOM 858 N N . ILE A 1 108 ? -14.803 -4.733 18.718 1.00 96.94 108 ILE A N 1
ATOM 859 C CA . ILE A 1 108 ? -13.914 -5.266 17.677 1.00 96.94 108 ILE A CA 1
ATOM 860 C C . ILE A 1 108 ? -12.798 -6.101 18.316 1.00 96.94 108 ILE A C 1
ATOM 862 O O . ILE A 1 108 ? -12.552 -7.219 17.876 1.00 96.94 108 ILE A O 1
ATOM 866 N N . ILE A 1 109 ? -12.170 -5.614 19.395 1.00 97.38 109 ILE A N 1
ATOM 867 C CA . ILE A 1 109 ? -11.136 -6.364 20.128 1.00 97.38 109 ILE A CA 1
ATOM 868 C C . ILE A 1 109 ? -11.669 -7.722 20.601 1.00 97.38 109 ILE A C 1
ATOM 870 O O . ILE A 1 109 ? -11.020 -8.737 20.367 1.00 97.38 109 ILE A O 1
ATOM 874 N N . LYS A 1 110 ? -12.851 -7.771 21.230 1.00 96.69 110 LYS A N 1
ATOM 875 C CA . LYS A 1 110 ? -13.443 -9.039 21.698 1.00 96.69 110 LYS A CA 1
ATOM 876 C C . LYS A 1 110 ? -13.702 -10.002 20.544 1.00 96.69 110 LYS A C 1
ATOM 878 O O . LYS A 1 110 ? -13.386 -11.181 20.644 1.00 96.69 110 LYS A O 1
ATOM 883 N N . ARG A 1 111 ? -14.233 -9.494 19.433 1.00 95.44 111 ARG A N 1
ATOM 884 C CA . ARG A 1 111 ? -14.519 -10.302 18.243 1.00 95.44 111 ARG A CA 1
ATOM 885 C C . ARG A 1 111 ? -13.252 -10.850 17.607 1.00 95.44 111 ARG A C 1
ATOM 887 O O . ARG A 1 111 ? -13.235 -12.012 17.233 1.00 95.44 111 ARG A O 1
ATOM 894 N N . LEU A 1 112 ? -12.179 -10.063 17.550 1.00 96.12 112 LEU A N 1
ATOM 895 C CA . LEU A 1 112 ? -10.875 -10.535 17.077 1.00 96.12 112 LEU A CA 1
ATOM 896 C C . LEU A 1 112 ? -10.250 -11.569 18.026 1.00 96.12 112 LEU A C 1
ATOM 898 O O . LEU A 1 112 ? -9.564 -12.477 17.563 1.00 96.12 112 LEU A O 1
ATOM 902 N N . GLN A 1 113 ? -10.502 -11.480 19.336 1.00 95.12 113 GLN A N 1
ATOM 903 C CA . GLN A 1 113 ? -10.075 -12.506 20.296 1.00 95.12 113 GLN A CA 1
ATOM 904 C C . GLN A 1 113 ? -10.826 -13.830 20.092 1.00 95.12 113 GLN A C 1
ATOM 906 O O . GLN A 1 113 ? -10.228 -14.901 20.206 1.00 95.12 113 GLN A O 1
ATOM 911 N N . GLU A 1 114 ? -12.124 -13.766 19.784 1.00 94.06 114 GLU A N 1
ATOM 912 C CA . GLU A 1 114 ? -12.958 -14.936 19.479 1.00 94.06 114 GLU A CA 1
ATOM 913 C C . GLU A 1 114 ? -12.641 -15.525 18.099 1.00 94.06 114 GLU A C 1
ATOM 915 O O . GLU A 1 114 ? -12.560 -16.745 17.941 1.00 94.06 114 GLU A O 1
ATOM 920 N N . GLN A 1 115 ? -12.430 -14.658 17.109 1.00 93.19 115 GLN A N 1
ATOM 921 C CA . GLN A 1 115 ? -12.200 -15.019 15.719 1.00 93.19 115 GLN A CA 1
ATOM 922 C C . GLN A 1 115 ? -11.048 -14.194 15.118 1.00 93.19 115 GLN A C 1
ATOM 924 O O . GLN A 1 115 ? -11.274 -13.181 14.450 1.00 93.19 115 GLN A O 1
ATOM 929 N N . PRO A 1 116 ? -9.794 -14.631 15.340 1.00 93.50 116 PRO A N 1
ATOM 930 C CA . PRO A 1 116 ? -8.626 -13.941 14.815 1.00 93.50 116 PRO A CA 1
ATOM 931 C C . PRO A 1 116 ? -8.613 -13.911 13.289 1.00 93.50 116 PRO A C 1
ATOM 933 O O . PRO A 1 116 ? -8.909 -14.913 12.637 1.00 93.50 116 PRO A O 1
ATOM 936 N N . VAL A 1 117 ? -8.181 -12.787 12.724 1.00 94.38 117 VAL A N 1
ATOM 937 C CA . VAL A 1 117 ? -8.098 -12.591 11.272 1.00 94.38 117 VAL A CA 1
ATOM 938 C C . VAL A 1 117 ? -6.659 -12.735 10.810 1.00 94.38 117 VAL A C 1
ATOM 940 O O . VAL A 1 117 ? -5.752 -12.114 11.364 1.00 94.38 117 VAL A O 1
ATOM 943 N N . ILE A 1 118 ? -6.435 -13.542 9.777 1.00 92.69 118 ILE A N 1
ATOM 944 C CA . ILE A 1 118 ? -5.125 -13.662 9.137 1.00 92.69 118 ILE A CA 1
ATOM 945 C C . ILE A 1 118 ? -5.079 -12.720 7.939 1.00 92.69 118 ILE A C 1
ATOM 947 O O . ILE A 1 118 ? -5.959 -12.752 7.086 1.00 92.69 118 ILE A O 1
ATOM 951 N N . VAL A 1 119 ? -4.044 -11.892 7.857 1.00 91.88 119 VAL A N 1
ATOM 952 C CA . VAL A 1 119 ? -3.829 -10.945 6.762 1.00 91.88 119 VAL A CA 1
ATOM 953 C C . VAL A 1 119 ? -2.461 -11.205 6.152 1.00 91.88 119 VAL A C 1
ATOM 955 O O . VAL A 1 119 ? -1.441 -11.211 6.839 1.00 91.88 119 VAL A O 1
ATOM 958 N N . ALA A 1 120 ? -2.437 -11.399 4.842 1.00 90.50 120 ALA A N 1
ATOM 959 C CA . ALA A 1 120 ? -1.231 -11.331 4.045 1.00 90.50 120 ALA A CA 1
ATOM 960 C C . ALA A 1 120 ? -0.921 -9.855 3.772 1.00 90.50 120 ALA A C 1
ATOM 962 O O . ALA A 1 120 ? -1.637 -9.181 3.030 1.00 90.50 120 ALA A O 1
ATOM 963 N N . HIS A 1 121 ? 0.143 -9.365 4.394 1.00 87.38 121 HIS A N 1
ATOM 964 C CA . HIS A 1 121 ? 0.679 -8.030 4.197 1.00 87.38 121 HIS A CA 1
ATOM 965 C C . HIS A 1 121 ? 1.897 -8.099 3.278 1.00 87.38 121 HIS A C 1
ATOM 967 O O . HIS A 1 121 ? 2.835 -8.866 3.509 1.00 87.38 121 HIS A O 1
ATOM 973 N N . THR A 1 122 ? 1.905 -7.278 2.238 1.00 86.31 122 THR A N 1
ATOM 974 C CA . THR A 1 122 ? 3.073 -7.091 1.377 1.00 86.31 122 THR A CA 1
ATOM 975 C C . THR A 1 122 ? 3.425 -5.624 1.325 1.00 86.31 122 THR A C 1
ATOM 977 O O . THR A 1 122 ? 2.573 -4.812 0.969 1.00 86.31 122 THR A O 1
ATOM 980 N N . GLU A 1 123 ? 4.683 -5.304 1.597 1.00 86.00 123 GLU A N 1
ATOM 981 C CA . GLU A 1 123 ? 5.236 -3.976 1.370 1.00 86.00 123 GLU A CA 1
ATOM 982 C C . GLU A 1 123 ? 6.237 -4.040 0.215 1.00 86.00 123 GLU A C 1
ATOM 984 O O . GLU A 1 123 ? 7.077 -4.944 0.131 1.00 86.00 123 GLU A O 1
ATOM 989 N N . LYS A 1 124 ? 6.139 -3.078 -0.700 1.00 87.31 124 LYS A N 1
ATOM 990 C CA . LYS A 1 124 ? 7.109 -2.874 -1.765 1.00 87.31 124 LYS A CA 1
ATOM 991 C C . LYS A 1 124 ? 7.597 -1.436 -1.761 1.00 87.31 124 LYS A C 1
ATOM 993 O O . LYS A 1 124 ? 6.815 -0.514 -1.981 1.00 87.31 124 LYS A O 1
ATOM 998 N N . THR A 1 125 ? 8.907 -1.288 -1.604 1.00 90.06 125 THR A N 1
ATOM 999 C CA . THR A 1 125 ? 9.610 -0.008 -1.689 1.00 90.06 125 THR A CA 1
ATOM 1000 C C . THR A 1 125 ? 10.340 0.118 -3.023 1.00 90.06 125 THR A C 1
ATOM 1002 O O . THR A 1 125 ? 11.047 -0.795 -3.452 1.00 90.06 125 THR A O 1
ATOM 1005 N N . PHE A 1 126 ? 10.177 1.267 -3.668 1.00 91.62 126 PHE A N 1
ATOM 1006 C CA . PHE A 1 126 ? 10.875 1.693 -4.871 1.00 91.62 126 PHE A CA 1
ATOM 1007 C C . PHE A 1 126 ? 11.926 2.734 -4.475 1.00 91.62 126 PHE A C 1
ATOM 1009 O O . PHE A 1 126 ? 11.612 3.905 -4.283 1.00 91.62 126 PHE A O 1
ATOM 1016 N N . ASP A 1 127 ? 13.173 2.291 -4.329 1.00 92.88 127 ASP A N 1
ATOM 1017 C CA . ASP A 1 127 ? 14.301 3.068 -3.785 1.00 92.88 127 ASP A CA 1
ATOM 1018 C C . ASP A 1 127 ? 15.384 3.392 -4.833 1.00 92.88 127 ASP A C 1
ATOM 1020 O O . ASP A 1 127 ? 16.470 3.861 -4.508 1.00 92.88 127 ASP A O 1
ATOM 1024 N N . GLY A 1 128 ? 15.131 3.063 -6.104 1.00 93.81 128 GLY A N 1
ATOM 1025 C CA . GLY A 1 128 ? 16.098 3.217 -7.193 1.00 93.81 128 GLY A CA 1
ATOM 1026 C C . GLY A 1 128 ? 17.199 2.147 -7.232 1.00 93.81 128 GLY A C 1
ATOM 1027 O O . GLY A 1 128 ? 17.921 2.058 -8.228 1.00 93.81 128 GLY A O 1
ATOM 1028 N N . GLY A 1 129 ? 17.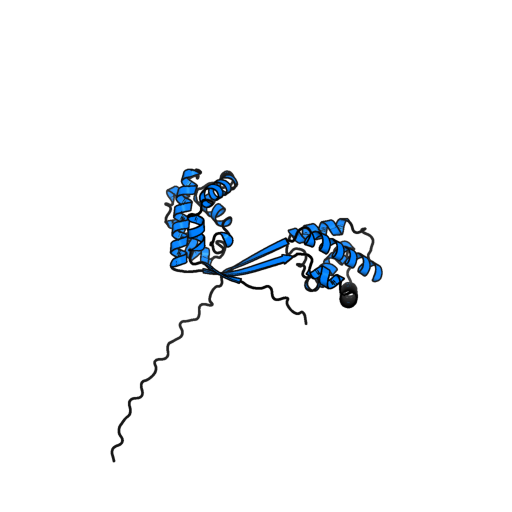304 1.255 -6.240 1.00 93.62 129 GLY A N 1
ATOM 1029 C CA . GLY A 1 129 ? 18.348 0.229 -6.165 1.00 93.62 129 GLY A CA 1
ATOM 1030 C C . GLY A 1 129 ? 18.288 -0.789 -7.310 1.00 93.62 129 GLY A C 1
ATOM 1031 O O . GLY A 1 129 ? 19.321 -1.247 -7.812 1.00 93.62 129 GLY A O 1
ATOM 1032 N N . GLY A 1 130 ? 17.081 -1.113 -7.787 1.00 92.69 130 GLY A N 1
ATOM 1033 C CA . GLY A 1 130 ? 16.879 -1.932 -8.985 1.00 92.69 130 GLY A CA 1
ATOM 1034 C C . GLY A 1 130 ? 17.437 -1.285 -10.252 1.00 92.69 130 GLY A C 1
ATOM 1035 O O . GLY A 1 130 ? 18.144 -1.943 -11.022 1.00 92.69 130 GLY A O 1
ATOM 1036 N N . ILE A 1 131 ? 17.207 0.018 -10.411 1.00 95.56 131 ILE A N 1
ATOM 1037 C CA . ILE A 1 131 ? 17.732 0.802 -11.525 1.00 95.56 131 ILE A CA 1
ATOM 1038 C C . ILE A 1 131 ? 19.253 0.916 -11.422 1.00 95.56 131 ILE A C 1
ATOM 1040 O O . ILE A 1 131 ? 19.948 0.648 -12.399 1.00 95.56 131 ILE A O 1
ATOM 1044 N N . ARG A 1 132 ? 19.789 1.223 -10.235 1.00 96.12 132 ARG A N 1
ATOM 1045 C CA . ARG A 1 132 ? 21.235 1.297 -9.97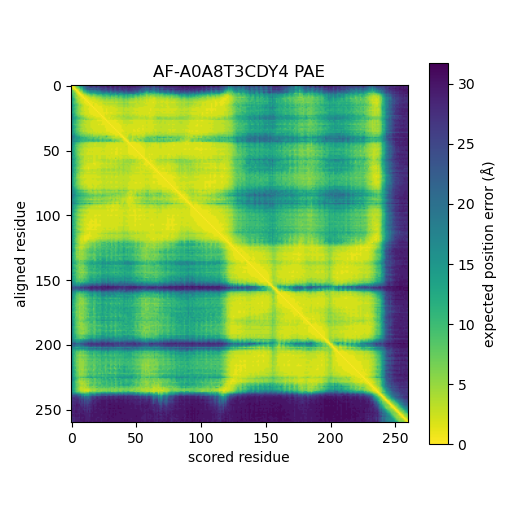8 1.00 96.12 132 ARG A CA 1
ATOM 1046 C C . ARG A 1 132 ? 21.940 0.003 -10.378 1.00 96.12 132 ARG A C 1
ATOM 1048 O O . ARG A 1 132 ? 22.968 0.038 -11.057 1.00 96.12 132 ARG A O 1
ATOM 1055 N N . ARG A 1 133 ? 21.378 -1.150 -9.997 1.00 95.19 133 ARG A N 1
ATOM 1056 C CA . ARG A 1 133 ? 21.895 -2.473 -10.383 1.00 95.19 133 ARG A CA 1
ATOM 1057 C C . ARG A 1 133 ? 21.888 -2.661 -11.903 1.00 95.19 133 ARG A C 1
ATOM 1059 O O . ARG A 1 133 ? 22.884 -3.135 -12.448 1.00 95.19 133 ARG A O 1
ATOM 1066 N N . LEU A 1 134 ? 20.800 -2.282 -12.577 1.00 95.25 134 LEU A N 1
ATOM 1067 C CA . LEU A 1 134 ? 20.680 -2.376 -14.035 1.00 95.25 134 LEU A CA 1
ATOM 1068 C C . LEU A 1 134 ? 21.694 -1.464 -14.749 1.00 95.25 134 LEU A C 1
ATOM 1070 O O . LEU A 1 134 ? 22.423 -1.931 -15.621 1.00 95.25 134 LEU A O 1
ATOM 1074 N N . LEU A 1 135 ? 21.804 -0.197 -14.336 1.00 95.75 135 LEU A N 1
ATOM 1075 C CA . LEU A 1 135 ? 22.752 0.784 -14.883 1.00 95.75 135 LEU A CA 1
ATOM 1076 C C . LEU A 1 135 ? 24.220 0.389 -14.656 1.00 95.75 135 LEU A C 1
ATOM 1078 O O . LEU A 1 135 ? 25.074 0.662 -15.501 1.00 95.75 135 LEU A O 1
ATOM 1082 N N . SER A 1 136 ? 24.520 -0.289 -13.544 1.00 95.44 136 SER A N 1
ATOM 1083 C CA . SER A 1 136 ? 25.873 -0.772 -13.234 1.00 95.44 136 SER A CA 1
ATOM 1084 C C . SER A 1 136 ? 26.324 -1.904 -14.166 1.00 95.44 136 SER A C 1
ATOM 1086 O O . SER A 1 136 ? 27.522 -2.065 -14.405 1.00 95.44 136 SER A O 1
ATOM 1088 N N . ASN A 1 137 ? 25.387 -2.672 -14.736 1.00 95.50 137 ASN A N 1
ATOM 1089 C CA . ASN A 1 137 ? 25.680 -3.732 -15.697 1.00 95.50 137 ASN A CA 1
ATOM 1090 C C . ASN A 1 137 ? 25.400 -3.271 -17.134 1.00 95.50 137 ASN A C 1
ATOM 1092 O O . ASN A 1 137 ? 24.358 -3.563 -17.723 1.00 95.50 137 ASN A O 1
ATOM 1096 N N . LYS A 1 138 ? 26.385 -2.589 -17.729 1.00 93.94 138 LYS A N 1
ATOM 1097 C CA . LYS A 1 138 ? 26.291 -2.054 -19.097 1.00 93.94 138 LYS A CA 1
ATOM 1098 C C . LYS A 1 138 ? 25.932 -3.109 -20.146 1.00 93.94 138 LYS A C 1
ATOM 1100 O O . LYS A 1 138 ? 25.290 -2.768 -21.134 1.00 93.94 138 LYS A O 1
ATOM 1105 N N . PHE A 1 139 ? 26.364 -4.358 -19.974 1.00 94.44 139 PHE A N 1
ATOM 1106 C CA . PHE A 1 139 ? 26.082 -5.421 -20.937 1.00 94.44 139 PHE A CA 1
ATOM 1107 C C . PHE A 1 139 ? 24.599 -5.812 -20.916 1.00 94.44 139 PHE A C 1
ATOM 1109 O O . PHE A 1 139 ? 23.949 -5.780 -21.960 1.00 94.44 139 PHE A O 1
ATOM 1116 N N . GLU A 1 140 ? 24.055 -6.108 -19.732 1.00 94.06 140 GLU A N 1
ATOM 1117 C CA . GLU A 1 140 ? 22.634 -6.446 -19.571 1.00 94.06 140 GLU A CA 1
ATOM 1118 C C . GLU A 1 140 ? 21.729 -5.272 -19.954 1.00 94.06 140 GLU A C 1
ATOM 1120 O O . GLU A 1 140 ? 20.745 -5.471 -20.665 1.00 94.06 140 GLU A O 1
ATOM 1125 N N . LEU A 1 141 ? 22.099 -4.041 -19.580 1.00 95.19 141 LEU A N 1
ATOM 1126 C CA . LEU A 1 141 ? 21.371 -2.838 -19.984 1.00 95.19 141 LEU A CA 1
ATOM 1127 C C . LEU A 1 141 ? 21.304 -2.698 -21.512 1.00 95.19 141 LEU A C 1
ATOM 1129 O O . LEU A 1 141 ? 20.218 -2.529 -22.060 1.00 95.19 141 LEU A O 1
ATOM 1133 N N . ASN A 1 142 ? 22.442 -2.787 -22.210 1.00 95.12 142 ASN A N 1
ATOM 1134 C CA . ASN A 1 142 ? 22.466 -2.648 -23.670 1.00 95.12 142 ASN A CA 1
ATOM 1135 C C . ASN A 1 142 ? 21.660 -3.750 -24.360 1.00 95.12 142 ASN A C 1
ATOM 1137 O O . ASN A 1 142 ? 20.862 -3.457 -25.246 1.00 95.12 142 ASN A O 1
ATOM 1141 N N . LYS A 1 143 ? 21.813 -5.000 -23.911 1.00 95.44 143 LYS A N 1
ATOM 1142 C CA . LYS A 1 143 ? 21.057 -6.143 -24.432 1.00 95.44 143 LYS A CA 1
ATOM 1143 C C . LYS A 1 143 ? 19.548 -5.970 -24.233 1.00 95.44 143 LYS A C 1
ATOM 1145 O O . LYS A 1 143 ? 18.777 -6.287 -25.138 1.00 95.44 143 LYS A O 1
ATOM 1150 N N . LEU A 1 144 ? 19.129 -5.470 -23.069 1.00 95.38 144 LEU A N 1
ATOM 1151 C CA . LEU A 1 144 ? 17.728 -5.183 -22.772 1.00 95.38 144 LEU A CA 1
ATOM 1152 C C . LEU A 1 144 ? 17.190 -4.058 -23.663 1.00 95.38 144 LEU A C 1
ATOM 1154 O O . LEU A 1 144 ? 16.133 -4.222 -24.264 1.00 95.38 144 LEU A O 1
ATOM 1158 N N . LEU A 1 145 ? 17.931 -2.958 -23.814 1.00 95.31 145 LEU A N 1
ATOM 1159 C CA . LEU A 1 145 ? 17.554 -1.846 -24.692 1.00 95.31 145 LEU A CA 1
ATOM 1160 C C . LEU A 1 145 ? 17.435 -2.286 -26.160 1.00 95.31 145 LEU A C 1
ATOM 1162 O O . LEU A 1 145 ? 16.474 -1.912 -26.829 1.00 95.31 145 LEU A O 1
ATOM 1166 N N . ASP A 1 146 ? 18.360 -3.118 -26.649 1.00 95.25 146 ASP A N 1
ATOM 1167 C CA . ASP A 1 146 ? 18.311 -3.682 -28.006 1.00 95.25 146 ASP A CA 1
ATOM 1168 C C . ASP A 1 146 ? 17.072 -4.560 -28.225 1.00 95.25 146 ASP A C 1
ATOM 1170 O O . ASP A 1 146 ? 16.456 -4.528 -29.295 1.00 95.25 146 ASP A O 1
ATOM 1174 N N . LEU A 1 147 ? 16.703 -5.358 -27.218 1.00 94.44 147 LEU A N 1
ATOM 1175 C CA . LEU A 1 147 ? 15.515 -6.207 -27.253 1.00 94.44 147 LEU A CA 1
ATOM 1176 C C . LEU A 1 147 ? 14.236 -5.364 -27.260 1.00 94.44 147 LEU A C 1
ATOM 1178 O O . LEU A 1 147 ? 13.398 -5.536 -28.144 1.00 94.44 147 LEU A O 1
ATOM 1182 N N . VAL A 1 148 ? 14.129 -4.410 -26.333 1.00 93.75 148 VAL A N 1
ATOM 1183 C CA . VAL A 1 148 ? 12.976 -3.509 -26.213 1.00 93.75 148 VAL A CA 1
ATOM 1184 C C . VAL A 1 148 ? 12.775 -2.711 -27.497 1.00 93.75 148 VAL A C 1
ATOM 1186 O O . VAL A 1 148 ? 11.658 -2.669 -28.011 1.00 93.75 148 VAL A O 1
ATOM 1189 N N . TRP A 1 149 ? 13.847 -2.145 -28.059 1.00 91.50 149 TRP A N 1
ATOM 1190 C CA . TRP A 1 149 ? 13.795 -1.405 -29.319 1.00 91.50 149 TRP A CA 1
ATOM 1191 C C . TRP A 1 149 ? 13.306 -2.269 -30.482 1.00 91.50 149 TRP A C 1
ATOM 1193 O O . TRP A 1 149 ? 12.416 -1.871 -31.231 1.00 91.50 149 TRP A O 1
ATOM 1203 N N . ARG A 1 150 ? 13.849 -3.483 -30.619 1.00 90.81 150 ARG A N 1
ATOM 1204 C CA . ARG A 1 150 ? 13.440 -4.415 -31.676 1.00 90.81 150 ARG A CA 1
ATOM 1205 C C . ARG A 1 150 ? 11.963 -4.778 -31.570 1.00 90.81 150 ARG A C 1
ATOM 1207 O O . ARG A 1 150 ? 11.290 -4.884 -32.590 1.00 90.81 150 ARG A O 1
ATOM 1214 N N . ASP A 1 151 ? 11.467 -4.989 -30.358 1.00 88.69 151 ASP A N 1
ATOM 1215 C CA . ASP A 1 151 ? 10.068 -5.340 -30.145 1.00 88.69 151 ASP A CA 1
ATOM 1216 C C . ASP A 1 151 ? 9.140 -4.140 -30.377 1.00 88.69 151 ASP A C 1
ATOM 1218 O O . ASP A 1 151 ? 8.042 -4.322 -30.893 1.00 88.69 151 ASP A O 1
ATOM 1222 N N . LEU A 1 152 ? 9.584 -2.915 -30.077 1.00 87.94 152 LEU A N 1
ATOM 1223 C CA . LEU A 1 152 ? 8.853 -1.689 -30.420 1.00 87.94 152 LEU A CA 1
ATOM 1224 C C . LEU A 1 152 ? 8.747 -1.496 -31.939 1.00 87.94 152 LEU A C 1
ATOM 1226 O O . LEU A 1 152 ? 7.703 -1.086 -32.425 1.00 87.94 152 LEU A O 1
ATOM 1230 N N . GLN A 1 153 ? 9.796 -1.829 -32.699 1.00 84.56 153 GLN A N 1
ATOM 1231 C CA . GLN A 1 153 ? 9.787 -1.710 -34.163 1.00 84.56 153 GLN A CA 1
ATOM 1232 C C . GLN A 1 153 ? 8.888 -2.740 -34.866 1.00 84.56 153 GLN A C 1
ATOM 1234 O O . GLN A 1 153 ? 8.395 -2.474 -35.960 1.00 84.56 153 GLN A O 1
ATOM 1239 N N . LYS A 1 154 ? 8.691 -3.926 -34.274 1.00 81.88 154 LYS A N 1
ATOM 1240 C CA . LYS A 1 154 ? 7.788 -4.958 -34.820 1.00 81.88 154 LYS A CA 1
ATOM 1241 C C . LYS A 1 154 ? 6.320 -4.578 -34.669 1.00 81.88 154 LYS A C 1
ATOM 1243 O O . LYS A 1 154 ? 5.495 -4.977 -35.486 1.00 81.88 154 LYS A O 1
ATOM 1248 N N . GLU A 1 155 ? 5.997 -3.839 -33.616 1.00 72.19 155 GLU A N 1
ATOM 1249 C CA . GLU A 1 155 ? 4.676 -3.266 -33.407 1.00 72.19 155 GLU A CA 1
ATOM 1250 C C . GLU A 1 155 ? 4.550 -2.048 -34.320 1.00 72.19 155 GLU A C 1
ATOM 1252 O O . GLU A 1 155 ? 4.974 -0.952 -33.980 1.00 72.19 155 GLU A O 1
ATOM 1257 N N . SER A 1 156 ? 4.028 -2.268 -35.528 1.00 55.81 156 SER A N 1
ATOM 1258 C CA . SER A 1 156 ? 3.870 -1.280 -36.598 1.00 55.81 156 SER A CA 1
ATOM 1259 C C . SER A 1 156 ? 2.968 -0.104 -36.191 1.00 55.81 156 SER A C 1
ATOM 1261 O O . SER A 1 156 ? 1.817 -0.027 -36.616 1.00 55.81 156 SER A O 1
ATOM 1263 N N . ASN A 1 157 ? 3.464 0.802 -35.353 1.00 60.09 157 ASN A N 1
ATOM 1264 C CA . ASN A 1 157 ? 2.684 1.893 -34.789 1.00 60.09 157 ASN A CA 1
ATOM 1265 C C . ASN A 1 157 ? 3.450 3.214 -34.844 1.00 60.09 157 ASN A C 1
ATOM 1267 O O . ASN A 1 157 ? 4.592 3.330 -34.403 1.00 60.09 157 ASN A O 1
ATOM 1271 N N . VAL A 1 158 ? 2.756 4.235 -35.349 1.00 62.75 158 VAL A N 1
ATOM 1272 C CA . VAL A 1 158 ? 3.151 5.643 -35.264 1.00 62.75 158 VAL A CA 1
ATOM 1273 C C . VAL A 1 158 ? 2.889 6.103 -33.830 1.00 62.75 158 VAL A C 1
ATOM 1275 O O . VAL A 1 158 ? 1.854 6.687 -33.516 1.00 62.75 158 VAL A O 1
ATOM 1278 N N . PHE A 1 159 ? 3.790 5.754 -32.918 1.00 69.50 159 PHE A N 1
ATOM 1279 C CA . PHE A 1 159 ? 3.743 6.236 -31.543 1.00 69.50 159 PHE A CA 1
ATOM 1280 C C . PHE A 1 159 ? 4.412 7.610 -31.442 1.00 69.50 159 PHE A C 1
ATOM 1282 O O . PHE A 1 159 ? 5.421 7.873 -32.094 1.00 69.50 159 PHE A O 1
ATOM 1289 N N . SER A 1 160 ? 3.893 8.484 -30.577 1.00 81.00 160 SER A N 1
ATOM 1290 C CA . SER A 1 160 ? 4.643 9.673 -30.164 1.00 81.00 160 SER A CA 1
ATOM 1291 C C . SER A 1 160 ? 5.899 9.257 -29.389 1.00 81.00 160 SER A C 1
ATOM 1293 O O . SER A 1 160 ? 5.894 8.225 -28.714 1.00 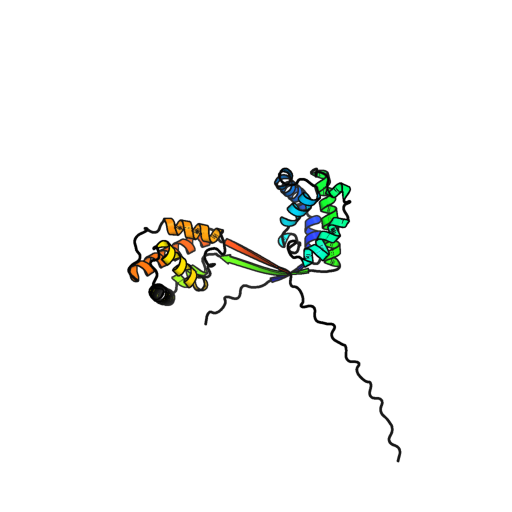81.00 160 SER A O 1
ATOM 1295 N N . ALA A 1 161 ? 6.958 10.075 -29.421 1.00 83.19 161 ALA A N 1
ATOM 1296 C CA . ALA A 1 161 ? 8.195 9.815 -28.672 1.00 83.19 161 ALA A CA 1
ATOM 1297 C C . ALA A 1 161 ? 7.914 9.497 -27.191 1.00 83.19 161 ALA A C 1
ATOM 1299 O O . ALA A 1 161 ? 8.434 8.527 -26.646 1.00 83.19 161 ALA A O 1
ATOM 1300 N N . ARG A 1 162 ? 6.986 10.238 -26.573 1.00 85.75 162 ARG A N 1
ATOM 1301 C CA . ARG A 1 162 ? 6.518 9.998 -25.201 1.00 85.75 162 ARG A CA 1
ATOM 1302 C C . ARG A 1 162 ? 5.940 8.594 -25.006 1.00 85.75 162 ARG A C 1
ATOM 1304 O O . ARG A 1 162 ? 6.287 7.923 -24.038 1.00 85.75 162 ARG A O 1
ATOM 1311 N N . ARG A 1 163 ? 5.075 8.130 -25.914 1.00 86.69 163 ARG A N 1
ATOM 1312 C CA . ARG A 1 163 ? 4.467 6.797 -25.807 1.00 86.69 163 ARG A CA 1
ATOM 1313 C C . ARG A 1 163 ? 5.500 5.690 -26.018 1.00 86.69 163 ARG A C 1
ATOM 1315 O O . ARG A 1 163 ? 5.446 4.693 -25.307 1.00 86.69 163 ARG A O 1
ATOM 1322 N N . ILE A 1 164 ? 6.460 5.887 -26.926 1.00 88.25 164 ILE A N 1
ATOM 1323 C CA . ILE A 1 164 ? 7.592 4.964 -27.125 1.00 88.25 164 ILE A CA 1
ATOM 1324 C C . ILE A 1 164 ? 8.381 4.807 -25.822 1.00 88.25 164 ILE A C 1
ATOM 1326 O O . ILE A 1 164 ? 8.623 3.683 -25.389 1.00 88.25 164 ILE A O 1
ATOM 1330 N N . LEU A 1 165 ? 8.745 5.920 -25.176 1.00 90.44 165 LEU A N 1
ATOM 1331 C CA . LEU A 1 165 ? 9.509 5.915 -23.924 1.00 90.44 165 LEU A CA 1
ATOM 1332 C C . LEU A 1 165 ? 8.738 5.270 -22.770 1.00 90.44 165 LEU A C 1
ATOM 1334 O O . LEU A 1 165 ? 9.316 4.498 -22.012 1.00 90.44 165 LEU A O 1
ATOM 1338 N N . GLN A 1 166 ? 7.434 5.533 -22.661 1.00 90.94 166 GLN A N 1
ATOM 1339 C CA . GLN A 1 166 ? 6.582 4.908 -21.650 1.00 90.94 166 GLN A CA 1
ATOM 1340 C C . GLN A 1 166 ? 6.529 3.385 -21.822 1.00 90.94 166 GLN A C 1
ATOM 1342 O O . GLN A 1 166 ? 6.808 2.645 -20.885 1.00 90.94 166 GLN A O 1
ATOM 1347 N N . VAL A 1 167 ? 6.241 2.911 -23.039 1.00 91.00 167 VAL A N 1
ATOM 1348 C CA . VAL A 1 167 ? 6.169 1.471 -23.331 1.00 91.00 167 VAL A CA 1
ATOM 1349 C C . VAL A 1 167 ? 7.537 0.809 -23.146 1.00 91.00 167 VAL A C 1
ATOM 1351 O O . VAL A 1 167 ? 7.621 -0.323 -22.670 1.00 91.00 167 VAL A O 1
ATOM 1354 N N . ALA A 1 168 ? 8.622 1.501 -23.498 1.00 92.56 168 ALA A N 1
ATOM 1355 C CA . ALA A 1 168 ? 9.973 1.025 -23.236 1.00 92.56 168 ALA A CA 1
ATOM 1356 C C . ALA A 1 168 ? 10.244 0.877 -21.735 1.00 92.56 168 ALA A C 1
ATOM 1358 O O . ALA A 1 168 ? 10.754 -0.159 -21.313 1.00 92.56 168 ALA A O 1
ATOM 1359 N N . LEU A 1 169 ? 9.878 1.883 -20.937 1.00 93.75 169 LEU A N 1
ATOM 1360 C CA . LEU A 1 169 ? 10.038 1.856 -19.487 1.00 93.75 169 LEU A CA 1
ATOM 1361 C C . LEU A 1 169 ? 9.249 0.698 -18.865 1.00 93.75 169 LEU A C 1
ATOM 1363 O O . LEU A 1 169 ? 9.823 -0.056 -18.084 1.00 93.75 169 LEU A O 1
ATOM 1367 N N . ASP A 1 170 ? 8.002 0.479 -19.291 1.00 93.31 170 ASP A N 1
ATOM 1368 C CA . ASP A 1 170 ? 7.169 -0.643 -18.834 1.00 93.31 170 ASP A CA 1
ATOM 1369 C C . ASP A 1 170 ? 7.810 -2.003 -19.143 1.00 93.31 170 ASP A C 1
ATOM 1371 O O . ASP A 1 170 ? 7.852 -2.895 -18.296 1.00 93.31 170 ASP A O 1
ATOM 1375 N N . ARG A 1 171 ? 8.393 -2.170 -20.337 1.00 92.38 171 ARG A N 1
ATOM 1376 C CA . ARG A 1 171 ? 9.105 -3.410 -20.709 1.00 92.38 171 ARG A CA 1
ATOM 1377 C C . ARG A 1 171 ? 10.377 -3.633 -19.898 1.00 92.38 171 ARG A C 1
ATOM 1379 O O . ARG A 1 171 ? 10.808 -4.772 -19.731 1.00 92.38 171 ARG A O 1
ATOM 1386 N N . MET A 1 172 ? 10.989 -2.557 -19.414 1.00 93.00 172 MET A N 1
ATOM 1387 C CA . MET A 1 172 ? 12.180 -2.600 -18.569 1.00 93.00 172 MET A CA 1
ATOM 1388 C C . MET A 1 172 ? 11.842 -2.644 -17.073 1.00 93.00 172 MET A C 1
ATOM 1390 O O . MET A 1 172 ? 12.741 -2.900 -16.269 1.00 93.00 172 MET A O 1
ATOM 1394 N N . ALA A 1 173 ? 10.575 -2.441 -16.692 1.00 92.00 173 ALA A N 1
ATOM 1395 C CA . ALA A 1 173 ? 10.148 -2.237 -15.312 1.00 92.00 173 ALA A CA 1
ATOM 1396 C C . ALA A 1 173 ? 10.572 -3.390 -14.396 1.00 92.00 173 ALA A C 1
ATOM 1398 O O . ALA A 1 173 ? 11.173 -3.158 -13.351 1.00 92.00 173 ALA A O 1
ATOM 1399 N N . THR A 1 174 ? 10.394 -4.645 -14.824 1.00 90.31 174 THR A N 1
ATOM 1400 C CA . THR A 1 174 ? 10.828 -5.816 -14.042 1.00 90.31 174 THR A CA 1
ATOM 1401 C C . THR A 1 174 ? 12.339 -5.829 -13.787 1.00 90.31 174 THR A C 1
ATOM 1403 O O . THR A 1 174 ? 12.776 -6.123 -12.676 1.00 90.31 174 THR A O 1
ATOM 1406 N N . SER A 1 175 ? 13.155 -5.490 -14.789 1.00 90.88 175 SER A N 1
ATOM 1407 C CA . SER A 1 175 ? 14.619 -5.453 -14.652 1.00 90.88 175 SER A CA 1
ATOM 1408 C C . SER A 1 175 ? 15.094 -4.282 -13.787 1.00 90.88 175 SER A C 1
ATOM 1410 O O . SER A 1 175 ? 16.065 -4.424 -13.039 1.00 90.88 175 SER A O 1
ATOM 1412 N N . ALA A 1 176 ? 14.391 -3.152 -13.877 1.00 91.69 176 ALA A N 1
ATOM 1413 C CA . ALA A 1 176 ? 14.621 -1.934 -13.106 1.00 91.69 176 ALA A CA 1
ATOM 1414 C C . ALA A 1 176 ? 14.001 -1.970 -11.695 1.00 91.69 176 ALA A C 1
ATOM 1416 O O . ALA A 1 176 ? 14.273 -1.083 -10.894 1.00 91.69 176 ALA A O 1
ATOM 1417 N N . ASP A 1 177 ? 13.212 -3.002 -11.382 1.00 90.44 177 ASP A N 1
ATOM 1418 C CA . ASP A 1 177 ? 12.372 -3.101 -10.183 1.00 90.44 177 ASP A CA 1
ATOM 1419 C C . ASP A 1 177 ? 11.402 -1.924 -9.992 1.00 90.44 177 ASP A C 1
ATOM 1421 O 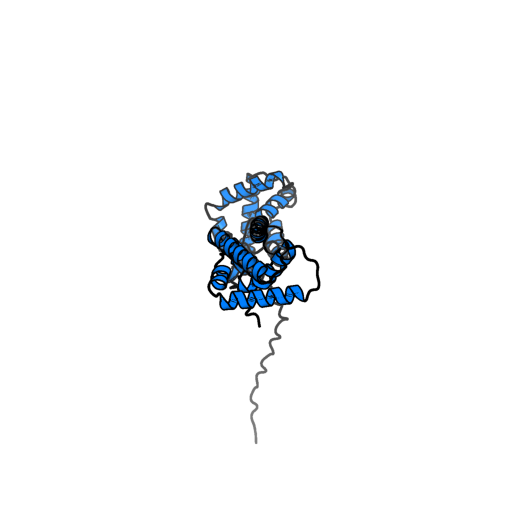O . ASP A 1 177 ? 11.123 -1.502 -8.875 1.00 90.44 177 ASP A O 1
ATOM 1425 N N . LEU A 1 178 ? 10.880 -1.406 -11.099 1.00 91.38 178 LEU A N 1
ATOM 1426 C CA . LEU A 1 178 ? 9.863 -0.363 -11.133 1.00 91.38 178 LEU A CA 1
ATOM 1427 C C . LEU A 1 178 ? 8.459 -0.973 -11.268 1.00 91.38 178 LEU A C 1
ATOM 1429 O O . LEU A 1 178 ? 8.325 -2.103 -11.754 1.00 91.38 178 LEU A O 1
ATOM 1433 N N . PRO A 1 179 ? 7.405 -0.256 -10.846 1.00 90.31 179 PRO A N 1
ATOM 1434 C CA . PRO A 1 179 ? 6.047 -0.611 -11.221 1.00 90.31 179 PRO A CA 1
ATOM 1435 C C . PRO A 1 179 ? 5.816 -0.287 -12.704 1.00 90.31 179 PRO A C 1
ATOM 1437 O O . PRO A 1 179 ? 6.500 0.562 -13.279 1.00 90.31 179 PRO A O 1
ATOM 1440 N N . CYS A 1 180 ? 4.842 -0.954 -13.326 1.00 90.88 180 CYS A N 1
ATOM 1441 C CA . CYS A 1 180 ? 4.343 -0.513 -14.627 1.00 90.88 180 CYS A CA 1
ATOM 1442 C C . CYS A 1 180 ? 3.650 0.842 -14.468 1.00 90.88 180 CYS A C 1
ATOM 1444 O O . CYS A 1 180 ? 3.000 1.088 -13.445 1.00 90.88 180 CYS A O 1
ATOM 1446 N N . TYR A 1 181 ? 3.732 1.681 -15.493 1.00 88.75 181 TYR A N 1
ATOM 1447 C CA . TYR A 1 181 ? 3.068 2.973 -15.496 1.00 88.75 181 TYR A CA 1
ATOM 1448 C C . TYR A 1 181 ? 1.558 2.820 -15.265 1.00 88.75 181 TYR A C 1
ATOM 1450 O O . TYR A 1 181 ? 0.906 1.990 -15.905 1.00 88.75 181 TYR A O 1
ATOM 1458 N N . GLY A 1 182 ? 0.992 3.634 -14.378 1.00 87.00 182 GLY A N 1
ATOM 1459 C CA . GLY A 1 182 ? -0.417 3.596 -13.974 1.00 87.00 182 GLY A CA 1
ATOM 1460 C C . GLY A 1 182 ? -0.707 2.664 -12.796 1.00 87.00 182 GLY A C 1
ATOM 1461 O O . GLY A 1 182 ? -1.861 2.537 -12.398 1.00 87.00 182 GLY A O 1
ATOM 1462 N N . THR A 1 183 ? 0.306 1.976 -12.255 1.00 87.31 183 THR A N 1
ATOM 1463 C CA . THR A 1 183 ? 0.133 1.102 -11.078 1.00 87.31 183 THR A CA 1
ATOM 1464 C C . THR A 1 183 ? 0.321 1.869 -9.770 1.00 87.31 183 THR A C 1
ATOM 1466 O O . THR A 1 183 ? -0.294 1.525 -8.766 1.00 87.31 183 THR A O 1
ATOM 1469 N N . VAL A 1 184 ? 1.205 2.873 -9.758 1.00 88.62 184 VAL A N 1
ATOM 1470 C CA . VAL A 1 184 ? 1.558 3.646 -8.560 1.00 88.62 184 VAL A CA 1
ATOM 1471 C C . VAL A 1 184 ? 1.674 5.119 -8.943 1.00 88.62 184 VAL A C 1
ATOM 1473 O O . VAL A 1 184 ? 2.711 5.551 -9.448 1.00 88.62 184 VAL A O 1
ATOM 1476 N N . ASP A 1 185 ? 0.637 5.900 -8.635 1.00 91.00 185 ASP A N 1
ATOM 1477 C CA . ASP A 1 185 ? 0.501 7.306 -9.051 1.00 91.00 185 ASP A CA 1
ATOM 1478 C C . ASP A 1 185 ? 1.698 8.188 -8.655 1.00 91.00 185 ASP A C 1
ATOM 1480 O O . ASP A 1 185 ? 2.101 9.102 -9.381 1.00 91.00 185 ASP A O 1
ATOM 1484 N N . GLN A 1 186 ? 2.307 7.911 -7.498 1.00 91.06 186 GLN A N 1
ATOM 1485 C CA . GLN A 1 186 ? 3.486 8.636 -7.019 1.00 91.06 186 GLN A CA 1
ATOM 1486 C C . GLN A 1 186 ? 4.708 8.392 -7.914 1.00 91.06 186 GLN A C 1
ATOM 1488 O O . GLN A 1 186 ? 5.418 9.337 -8.257 1.00 91.06 186 GLN A O 1
ATOM 1493 N N . VAL A 1 187 ? 4.932 7.146 -8.349 1.00 91.06 187 VAL A N 1
ATOM 1494 C CA . VAL A 1 187 ? 6.021 6.820 -9.283 1.00 91.06 187 VAL A CA 1
ATOM 1495 C C . VAL A 1 187 ? 5.723 7.423 -10.654 1.00 91.06 187 VAL A C 1
ATOM 1497 O O . VAL A 1 187 ? 6.610 8.011 -11.272 1.00 91.06 187 VAL A O 1
ATOM 1500 N N . ASP A 1 188 ? 4.467 7.363 -11.101 1.00 92.75 188 ASP A N 1
ATOM 1501 C CA . ASP A 1 188 ? 4.040 7.946 -12.376 1.00 92.75 188 ASP A CA 1
ATOM 1502 C C . ASP A 1 188 ? 4.238 9.462 -12.414 1.00 92.75 188 ASP A C 1
ATOM 1504 O O . ASP A 1 188 ? 4.616 10.018 -13.447 1.00 92.75 188 ASP A O 1
ATOM 1508 N N . THR A 1 189 ? 4.036 10.142 -11.283 1.00 92.94 189 THR A N 1
ATOM 1509 C CA . THR A 1 189 ? 4.301 11.578 -11.144 1.00 92.94 189 THR A CA 1
ATOM 1510 C C . THR A 1 189 ? 5.771 11.890 -11.431 1.00 92.94 189 THR A C 1
ATOM 1512 O O . THR A 1 189 ? 6.054 12.739 -12.278 1.00 92.94 189 THR A O 1
ATOM 1515 N N . ILE A 1 190 ? 6.702 11.137 -10.833 1.00 92.12 190 ILE A N 1
ATOM 1516 C CA . ILE A 1 190 ? 8.146 11.289 -11.079 1.00 92.12 190 ILE A CA 1
ATOM 1517 C C . ILE A 1 190 ? 8.483 10.987 -12.548 1.00 92.12 190 ILE A C 1
ATOM 1519 O O . ILE A 1 190 ? 9.207 11.746 -13.197 1.00 92.12 190 ILE A O 1
ATOM 1523 N N . VAL A 1 191 ? 7.931 9.907 -13.113 1.00 92.69 191 VAL A N 1
ATOM 1524 C CA . VAL A 1 191 ? 8.132 9.549 -14.530 1.00 92.69 191 VAL A CA 1
ATOM 1525 C C . VAL A 1 191 ? 7.663 10.681 -15.450 1.00 92.69 191 VAL A C 1
ATOM 1527 O O . VAL A 1 191 ? 8.373 11.065 -16.381 1.00 92.69 191 VAL A O 1
ATOM 1530 N N . ASN A 1 192 ? 6.491 11.255 -15.177 1.00 92.12 192 ASN A N 1
ATOM 1531 C CA . ASN A 1 192 ? 5.924 12.349 -15.956 1.00 92.12 192 ASN A CA 1
ATOM 1532 C C . ASN A 1 192 ? 6.776 13.622 -15.883 1.00 92.12 192 ASN A C 1
ATOM 1534 O O . ASN A 1 192 ? 6.897 14.323 -16.891 1.00 92.12 192 ASN A O 1
ATOM 1538 N N . GLU A 1 193 ? 7.362 13.931 -14.727 1.00 91.88 193 GLU A N 1
ATOM 1539 C CA . GLU A 1 193 ? 8.292 15.053 -14.565 1.00 91.88 193 GLU A CA 1
ATOM 1540 C C . GLU A 1 193 ? 9.564 14.857 -15.386 1.00 91.88 193 GLU A C 1
ATOM 1542 O O . GLU A 1 193 ? 9.959 15.754 -16.129 1.00 91.88 193 GLU A O 1
ATOM 1547 N N . ILE A 1 194 ? 10.151 13.661 -15.346 1.00 90.62 194 ILE A N 1
ATOM 1548 C CA . ILE A 1 194 ? 11.350 13.340 -16.126 1.00 90.62 194 ILE A CA 1
ATOM 1549 C C . ILE A 1 194 ? 11.047 13.392 -17.626 1.00 90.62 194 ILE A C 1
ATOM 1551 O O . ILE A 1 194 ? 11.830 13.946 -18.395 1.00 90.62 194 ILE A O 1
ATOM 1555 N N . PHE A 1 195 ? 9.886 12.896 -18.060 1.00 88.56 195 PHE A N 1
ATOM 1556 C CA . PHE A 1 195 ? 9.482 12.956 -19.467 1.00 88.56 195 PHE A CA 1
ATOM 1557 C C . PHE A 1 195 ? 9.264 14.386 -19.974 1.00 88.56 195 PHE A C 1
ATOM 1559 O O . PHE A 1 195 ? 9.417 14.613 -21.169 1.00 88.56 195 PHE A O 1
ATOM 1566 N N . LYS A 1 196 ? 8.945 15.363 -19.109 1.00 86.75 196 LYS A N 1
ATOM 1567 C CA . LYS A 1 196 ? 8.896 16.787 -19.503 1.00 86.75 196 LYS A CA 1
ATOM 1568 C C . LYS A 1 196 ?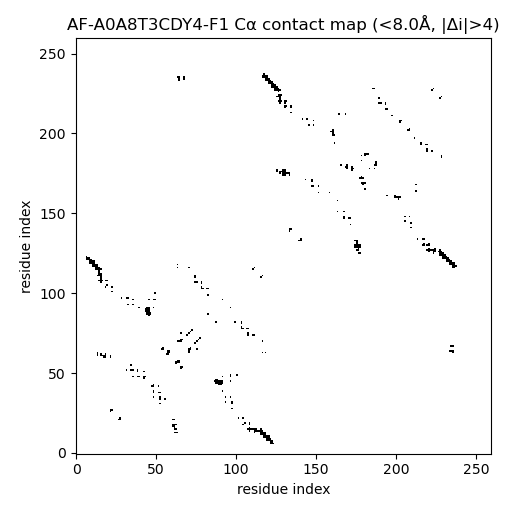 10.282 17.360 -19.817 1.00 86.75 196 LYS A C 1
ATOM 1570 O O . LYS A 1 196 ? 10.365 18.337 -20.551 1.00 86.75 196 LYS A O 1
ATOM 1575 N N . LEU A 1 197 ? 11.348 16.787 -19.254 1.00 80.00 197 LEU A N 1
ATOM 1576 C CA . LEU A 1 197 ? 12.731 17.226 -19.479 1.00 80.00 197 LEU A CA 1
ATOM 1577 C C . LEU A 1 197 ? 13.338 16.636 -20.759 1.00 80.00 197 LEU A C 1
ATOM 1579 O O . LEU A 1 197 ? 14.385 17.096 -21.213 1.00 80.00 197 LEU A O 1
ATOM 1583 N N . VAL A 1 198 ? 12.706 15.612 -21.336 1.00 77.31 198 VAL A N 1
ATOM 1584 C CA . VAL A 1 198 ? 13.142 15.004 -22.591 1.00 77.31 198 VAL A CA 1
ATOM 1585 C C . VAL A 1 198 ? 12.619 15.847 -23.751 1.00 77.31 198 VAL A C 1
ATOM 1587 O O . VAL A 1 198 ? 11.413 16.029 -23.894 1.00 77.31 198 VAL A O 1
ATOM 1590 N N . ASP A 1 199 ? 13.528 16.339 -24.595 1.00 69.06 199 ASP A N 1
ATOM 1591 C CA . ASP A 1 199 ? 13.180 17.001 -25.857 1.00 69.06 199 ASP A CA 1
ATOM 1592 C C . ASP A 1 199 ? 12.189 16.127 -26.648 1.00 69.06 199 ASP A C 1
ATOM 1594 O O . ASP A 1 199 ? 12.498 14.977 -26.969 1.00 69.06 199 ASP A O 1
ATOM 1598 N N . GLU A 1 200 ? 11.034 16.677 -27.037 1.00 64.38 200 GLU A N 1
ATOM 1599 C CA . GLU A 1 200 ? 9.991 15.978 -27.814 1.00 64.38 200 GLU A CA 1
ATOM 1600 C C . GLU A 1 200 ? 10.379 15.779 -29.297 1.00 64.38 200 GLU A C 1
ATOM 1602 O O . GLU A 1 200 ? 9.558 15.881 -30.209 1.00 64.38 200 GLU A O 1
ATOM 1607 N N . LYS A 1 201 ? 11.658 15.505 -29.564 1.00 67.69 201 LYS A N 1
ATOM 1608 C CA . LYS A 1 201 ? 12.153 15.106 -30.882 1.00 67.69 201 LYS A CA 1
ATOM 1609 C C . LYS A 1 201 ? 11.786 13.648 -31.139 1.00 67.69 201 LYS A C 1
ATOM 1611 O O . LYS A 1 201 ? 11.759 12.820 -30.231 1.00 67.69 201 LYS A O 1
ATOM 1616 N N . GLU A 1 202 ? 11.531 13.329 -32.401 1.00 73.38 202 GLU A N 1
ATOM 1617 C CA . GLU A 1 202 ? 11.279 11.958 -32.830 1.00 73.38 202 GLU A CA 1
ATOM 1618 C C . GLU A 1 202 ? 12.461 11.048 -32.456 1.00 73.38 202 GLU A C 1
ATOM 1620 O O . GLU A 1 202 ? 13.631 11.405 -32.642 1.00 73.38 202 GLU A O 1
ATOM 1625 N N . ILE A 1 203 ? 12.148 9.873 -31.907 1.00 81.44 203 ILE A N 1
ATOM 1626 C CA . ILE A 1 203 ? 13.132 8.841 -31.582 1.00 81.44 203 ILE A CA 1
ATOM 1627 C C . ILE A 1 203 ? 13.185 7.899 -32.778 1.00 81.44 203 ILE A C 1
ATOM 1629 O O . ILE A 1 203 ? 12.391 6.968 -32.882 1.00 81.44 203 ILE A O 1
ATOM 1633 N N . SER A 1 204 ? 14.097 8.172 -33.707 1.00 80.44 204 SER A N 1
ATOM 1634 C CA . SER A 1 204 ? 14.210 7.422 -34.968 1.00 80.44 204 SER A CA 1
ATOM 1635 C C . SER A 1 204 ? 15.402 6.462 -34.992 1.00 80.44 204 SER A C 1
ATOM 1637 O O . SER A 1 204 ? 15.476 5.579 -35.847 1.00 80.44 204 SER A O 1
ATOM 1639 N N . GLN A 1 205 ? 16.337 6.605 -34.048 1.00 87.06 205 GLN A N 1
ATOM 1640 C CA . GLN A 1 205 ? 17.590 5.852 -34.019 1.00 87.06 205 GLN A CA 1
ATOM 1641 C C . GLN A 1 205 ? 17.776 5.086 -32.707 1.00 87.06 205 GLN A C 1
ATOM 1643 O O . GLN A 1 205 ? 17.523 5.609 -31.622 1.00 87.06 205 GLN A O 1
ATOM 1648 N N . LEU A 1 206 ? 18.319 3.869 -32.810 1.00 89.31 206 LEU A N 1
ATOM 1649 C CA . LEU A 1 206 ? 18.625 3.004 -31.666 1.00 89.31 206 LEU A CA 1
ATOM 1650 C C . LEU A 1 206 ? 19.563 3.678 -30.653 1.00 89.31 206 LEU A C 1
ATOM 1652 O O . LEU A 1 206 ? 19.321 3.610 -29.454 1.00 89.31 206 LEU A O 1
ATOM 1656 N N . GLU A 1 207 ? 20.616 4.355 -31.112 1.00 91.75 207 GLU A N 1
ATOM 1657 C CA . GLU A 1 207 ? 21.581 5.009 -30.214 1.00 91.75 207 GLU A CA 1
ATOM 1658 C C . GLU A 1 207 ? 20.969 6.211 -29.480 1.00 91.75 207 GLU A C 1
ATOM 1660 O O . GLU A 1 207 ? 21.231 6.425 -28.296 1.00 91.75 207 GLU A O 1
ATOM 1665 N N . GLN A 1 208 ? 20.084 6.957 -30.150 1.00 90.44 208 GLN A N 1
ATOM 1666 C CA . GLN A 1 208 ? 19.303 8.025 -29.525 1.00 90.44 208 GLN A CA 1
ATOM 1667 C C . GLN A 1 208 ? 18.368 7.451 -28.454 1.00 90.44 208 GLN A C 1
ATOM 1669 O O . GLN A 1 208 ? 18.342 7.956 -27.333 1.00 90.44 208 GLN A O 1
ATOM 1674 N N . PHE A 1 209 ? 17.652 6.369 -28.777 1.00 91.06 209 PHE A N 1
ATOM 1675 C CA . PHE A 1 209 ? 16.793 5.653 -27.836 1.00 91.06 209 PHE A CA 1
ATOM 1676 C C . PHE A 1 209 ? 17.574 5.168 -26.610 1.00 91.06 209 PHE A C 1
ATOM 1678 O O . PHE A 1 209 ? 17.181 5.459 -25.482 1.00 91.06 209 PHE A O 1
ATOM 1685 N N . LYS A 1 210 ? 18.712 4.491 -26.814 1.00 94.25 210 LYS A N 1
ATOM 1686 C CA . LYS A 1 210 ? 19.568 3.990 -25.729 1.00 94.25 210 LYS A CA 1
ATOM 1687 C C . LYS A 1 210 ? 20.020 5.104 -24.801 1.00 94.25 210 LYS A C 1
ATOM 1689 O O . LYS A 1 210 ? 19.941 4.945 -23.583 1.00 94.25 210 LYS A O 1
ATOM 1694 N N . LYS A 1 211 ? 20.476 6.224 -25.368 1.00 92.81 211 LYS A N 1
ATOM 1695 C CA . LYS A 1 211 ? 20.922 7.381 -24.594 1.00 92.81 211 LYS A CA 1
ATOM 1696 C C . LYS A 1 211 ? 19.780 7.950 -23.752 1.00 92.81 211 LYS A C 1
ATOM 1698 O O . LYS A 1 211 ? 19.914 8.017 -22.538 1.00 92.81 211 LYS A O 1
ATOM 1703 N N . ILE A 1 212 ? 18.647 8.271 -24.381 1.00 92.38 212 ILE A N 1
ATOM 1704 C CA . ILE A 1 212 ? 17.489 8.860 -23.693 1.00 92.38 212 ILE A CA 1
ATOM 1705 C C . ILE A 1 212 ? 16.970 7.921 -22.599 1.00 92.38 212 ILE A C 1
ATOM 1707 O O . ILE A 1 212 ? 16.742 8.362 -21.478 1.00 92.38 212 ILE A O 1
ATOM 1711 N N . MET A 1 213 ? 16.829 6.624 -22.880 1.00 93.56 213 MET A N 1
ATOM 1712 C CA . MET A 1 213 ? 16.371 5.655 -21.880 1.00 93.56 213 MET A CA 1
ATOM 1713 C C . MET A 1 213 ? 17.352 5.504 -20.717 1.00 93.56 213 MET A C 1
ATOM 1715 O O . MET A 1 213 ? 16.925 5.398 -19.570 1.00 93.56 213 MET A O 1
ATOM 1719 N N . THR A 1 214 ? 18.657 5.517 -20.991 1.00 94.62 214 THR A N 1
ATOM 1720 C CA . THR A 1 214 ? 19.680 5.473 -19.936 1.00 94.62 214 THR A CA 1
ATOM 1721 C C . THR A 1 214 ? 19.618 6.729 -19.068 1.00 94.62 214 THR A C 1
ATOM 1723 O O . THR A 1 214 ? 19.677 6.618 -17.845 1.00 94.62 214 THR A O 1
ATOM 1726 N N . ASP A 1 215 ? 19.429 7.902 -19.678 1.00 94.25 215 ASP A N 1
ATOM 1727 C CA . ASP A 1 215 ? 19.280 9.173 -18.967 1.00 94.25 215 ASP A CA 1
ATOM 1728 C C . ASP A 1 215 ? 17.999 9.182 -18.112 1.00 94.25 215 ASP A C 1
ATOM 1730 O O . ASP A 1 215 ? 18.043 9.568 -16.944 1.00 94.25 215 ASP A O 1
ATOM 1734 N N . ILE A 1 216 ? 16.868 8.698 -18.640 1.00 94.19 216 ILE A N 1
ATOM 1735 C CA . ILE A 1 216 ? 15.603 8.556 -17.896 1.00 94.19 216 ILE A CA 1
ATOM 1736 C C . ILE A 1 216 ? 15.790 7.649 -16.679 1.00 94.19 216 ILE A C 1
ATOM 1738 O O . ILE A 1 216 ? 15.420 8.031 -15.571 1.00 94.19 216 ILE A O 1
ATOM 1742 N N . LEU A 1 217 ? 16.389 6.469 -16.867 1.00 95.38 217 LEU A N 1
ATOM 1743 C CA . LEU A 1 217 ? 16.674 5.538 -15.775 1.00 95.38 217 LEU A CA 1
ATOM 1744 C C . LEU A 1 217 ? 17.604 6.178 -14.735 1.00 95.38 217 LEU A C 1
ATOM 1746 O O . LEU A 1 217 ? 17.346 6.072 -13.541 1.00 95.38 217 LEU A O 1
ATOM 1750 N N . GLY A 1 218 ? 18.645 6.893 -15.167 1.00 95.38 218 GLY A N 1
ATOM 1751 C CA . GLY A 1 218 ? 19.545 7.615 -14.265 1.00 95.38 218 GLY A CA 1
ATOM 1752 C C . GLY A 1 218 ? 18.829 8.681 -13.431 1.00 95.38 218 GLY A C 1
ATOM 1753 O O . GLY A 1 218 ? 19.051 8.765 -12.226 1.00 95.38 218 GLY A O 1
ATOM 1754 N N . ASN A 1 219 ? 17.929 9.455 -14.040 1.00 94.69 219 ASN A N 1
ATOM 1755 C CA . ASN A 1 219 ? 17.136 10.455 -13.322 1.00 94.69 219 ASN A CA 1
ATOM 1756 C C . ASN A 1 219 ? 16.140 9.808 -12.349 1.00 94.69 219 ASN A C 1
ATOM 1758 O O . ASN A 1 219 ? 16.049 10.245 -11.204 1.00 94.69 219 ASN A O 1
ATOM 1762 N N . LEU A 1 220 ? 15.443 8.744 -12.767 1.00 94.44 220 LEU A N 1
ATOM 1763 C CA . LEU A 1 220 ? 14.532 7.989 -11.899 1.00 94.44 220 LEU A CA 1
ATOM 1764 C C . LEU A 1 220 ? 15.268 7.412 -10.690 1.00 94.44 220 LEU A C 1
ATOM 1766 O O . LEU A 1 220 ? 14.780 7.513 -9.570 1.00 94.44 220 LEU A O 1
ATOM 1770 N N . MET A 1 221 ? 16.456 6.848 -10.912 1.00 95.44 221 MET A N 1
ATOM 1771 C CA . MET A 1 221 ? 17.316 6.337 -9.848 1.00 95.44 221 MET A CA 1
ATOM 1772 C C . MET A 1 221 ? 17.622 7.428 -8.818 1.00 95.44 221 MET A C 1
ATOM 1774 O O . MET A 1 221 ? 17.397 7.211 -7.636 1.00 95.44 221 MET A O 1
ATOM 1778 N N . LEU A 1 222 ? 18.081 8.607 -9.249 1.00 94.81 222 LEU A N 1
ATOM 1779 C CA . LEU A 1 222 ? 18.423 9.698 -8.329 1.00 94.81 222 LEU A CA 1
ATOM 1780 C C . LEU A 1 222 ? 17.212 10.211 -7.537 1.00 94.81 222 LEU A C 1
ATOM 1782 O O . LEU A 1 222 ? 17.339 10.487 -6.347 1.00 94.81 222 LEU A O 1
ATOM 1786 N N . GLN A 1 223 ? 16.046 10.327 -8.179 1.00 93.56 223 GLN A N 1
ATOM 1787 C CA . GLN A 1 223 ? 14.822 10.783 -7.514 1.00 93.56 223 GLN A CA 1
ATOM 1788 C C . GLN A 1 223 ? 14.343 9.780 -6.458 1.00 93.56 223 GLN A C 1
ATOM 1790 O O . GLN A 1 223 ? 14.053 10.174 -5.331 1.00 93.56 223 GLN A O 1
ATOM 1795 N N . LEU A 1 224 ? 14.323 8.487 -6.796 1.00 94.25 224 LEU A N 1
ATOM 1796 C CA . LEU A 1 224 ? 13.893 7.430 -5.876 1.00 94.25 224 LEU A CA 1
ATOM 1797 C C . LEU A 1 224 ? 14.907 7.162 -4.756 1.00 94.25 224 LEU A C 1
ATOM 1799 O O . LEU A 1 224 ? 14.513 6.777 -3.663 1.00 94.25 224 LEU A O 1
ATOM 1803 N N . GLU A 1 225 ? 16.201 7.388 -4.991 1.00 93.00 225 GLU A N 1
ATOM 1804 C CA . GLU A 1 225 ? 17.219 7.309 -3.936 1.00 93.00 225 GLU A CA 1
ATOM 1805 C C . GLU A 1 225 ? 17.119 8.475 -2.947 1.00 93.00 225 GLU A C 1
ATOM 1807 O O . GLU A 1 225 ? 17.389 8.301 -1.759 1.00 93.00 225 GLU A O 1
ATOM 1812 N N . GLY A 1 226 ? 16.746 9.664 -3.432 1.00 89.88 226 GLY A N 1
ATOM 1813 C CA . GLY A 1 226 ? 16.499 10.829 -2.587 1.00 89.88 226 GLY A CA 1
ATOM 1814 C C . GLY A 1 226 ? 15.207 10.701 -1.781 1.00 89.88 226 GLY A C 1
ATOM 1815 O O . GLY A 1 226 ? 15.193 11.054 -0.605 1.00 89.88 226 GLY A O 1
ATOM 1816 N N . ASN A 1 227 ? 14.147 10.176 -2.405 1.00 91.69 227 ASN A N 1
ATOM 1817 C CA . ASN A 1 227 ? 12.825 9.999 -1.809 1.00 91.69 227 ASN A CA 1
ATOM 1818 C C . ASN A 1 227 ? 12.220 8.643 -2.231 1.00 91.69 227 ASN A C 1
ATOM 1820 O O . ASN A 1 227 ? 11.515 8.575 -3.244 1.00 91.69 227 ASN A O 1
ATOM 1824 N N . PRO A 1 228 ? 12.481 7.561 -1.476 1.00 92.38 228 PRO A N 1
ATOM 1825 C CA . PRO A 1 228 ? 11.907 6.250 -1.762 1.00 92.38 228 PRO A CA 1
ATOM 1826 C C . PRO A 1 228 ? 10.380 6.249 -1.646 1.00 92.38 228 PRO A C 1
ATOM 1828 O O . PRO A 1 228 ? 9.815 6.912 -0.777 1.00 92.38 228 PRO A O 1
ATOM 1831 N N . ILE A 1 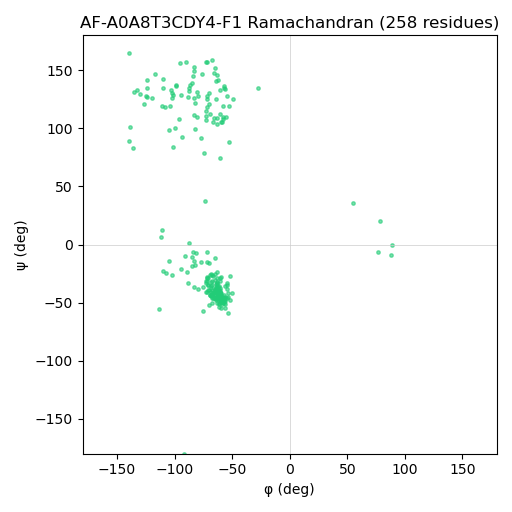229 ? 9.713 5.456 -2.486 1.00 90.94 229 ILE A N 1
ATOM 1832 C CA . ILE A 1 229 ? 8.252 5.289 -2.459 1.00 90.94 229 ILE A CA 1
ATOM 1833 C C . ILE A 1 229 ? 7.911 3.898 -1.929 1.00 90.94 229 ILE A C 1
ATOM 1835 O O . ILE A 1 229 ? 8.259 2.908 -2.566 1.00 90.94 229 ILE A O 1
ATOM 1839 N N . SER A 1 230 ? 7.199 3.810 -0.805 1.00 89.00 230 SER A N 1
ATOM 1840 C CA . SER A 1 230 ? 6.644 2.550 -0.292 1.00 89.00 230 SER A CA 1
ATOM 1841 C C . SER A 1 230 ? 5.171 2.409 -0.664 1.00 89.00 230 SER A C 1
ATOM 1843 O O . SER A 1 230 ? 4.388 3.347 -0.551 1.00 89.00 230 SER A O 1
ATOM 1845 N N . THR A 1 231 ? 4.792 1.204 -1.075 1.00 86.50 231 THR A N 1
ATOM 1846 C CA . THR A 1 231 ? 3.404 0.791 -1.292 1.00 86.50 231 THR A CA 1
ATOM 1847 C C . THR A 1 231 ? 3.134 -0.447 -0.456 1.00 86.50 231 THR A C 1
ATOM 1849 O O . THR A 1 231 ? 3.950 -1.369 -0.444 1.00 86.50 231 THR A O 1
ATOM 1852 N N . SER A 1 232 ? 2.005 -0.481 0.240 1.00 85.38 232 SER A N 1
ATOM 1853 C CA . SER A 1 232 ? 1.569 -1.647 0.999 1.00 85.38 232 SER A CA 1
ATOM 1854 C C . SER A 1 232 ? 0.263 -2.189 0.428 1.00 85.38 232 SER A C 1
ATOM 1856 O O . SER A 1 232 ? -0.571 -1.455 -0.102 1.00 85.38 232 SER A O 1
ATOM 1858 N N . SER A 1 233 ? 0.099 -3.504 0.499 1.00 85.44 233 SER A N 1
ATOM 1859 C CA . SER A 1 233 ? -1.140 -4.189 0.153 1.00 85.44 233 SER A CA 1
ATOM 1860 C C . SER A 1 233 ? -1.470 -5.184 1.252 1.00 85.44 233 SER A C 1
ATOM 1862 O O . SER A 1 233 ? -0.600 -5.925 1.713 1.00 85.44 233 SER A O 1
ATOM 1864 N N . ASN A 1 234 ? -2.729 -5.164 1.676 1.00 88.31 234 ASN A N 1
ATOM 1865 C CA . ASN A 1 234 ? -3.265 -6.005 2.731 1.00 88.31 234 ASN A CA 1
ATOM 1866 C C . ASN A 1 234 ? -4.385 -6.854 2.146 1.00 88.31 234 ASN A C 1
ATOM 1868 O O . ASN A 1 234 ? -5.328 -6.311 1.574 1.00 88.31 234 ASN A O 1
ATOM 1872 N N . SER A 1 235 ? -4.293 -8.169 2.307 1.00 87.75 235 SER A N 1
ATOM 1873 C CA . SER A 1 235 ? -5.335 -9.097 1.877 1.00 87.75 235 SER A CA 1
ATOM 1874 C C . SER A 1 235 ? -5.680 -10.050 3.007 1.00 87.75 235 SER A C 1
ATOM 1876 O O . SER A 1 235 ? -4.787 -10.659 3.595 1.00 87.75 235 SER A O 1
ATOM 1878 N N . VAL A 1 236 ? -6.964 -10.183 3.320 1.00 88.12 236 VAL A N 1
ATOM 1879 C CA . VAL A 1 236 ? -7.430 -11.153 4.311 1.00 88.12 236 VAL A CA 1
ATOM 1880 C C . VAL A 1 236 ? -7.296 -12.554 3.720 1.00 88.12 236 VAL A C 1
ATOM 1882 O O . VAL A 1 236 ? -7.736 -12.836 2.604 1.00 88.12 236 VAL A O 1
ATOM 1885 N N . VAL A 1 237 ? -6.639 -13.440 4.462 1.00 88.25 237 VAL A N 1
ATOM 1886 C CA . VAL A 1 237 ? -6.475 -14.835 4.071 1.00 88.25 237 VAL A CA 1
ATOM 1887 C C . VAL A 1 237 ? -7.735 -15.579 4.467 1.00 88.25 237 VAL A C 1
ATOM 1889 O O . VAL A 1 237 ? -7.913 -15.986 5.613 1.00 88.25 237 VAL A O 1
ATOM 1892 N N . HIS A 1 238 ? -8.597 -15.780 3.481 1.00 81.38 238 HIS A N 1
ATOM 1893 C CA . HIS A 1 238 ? -9.711 -16.705 3.590 1.00 81.38 238 HIS A CA 1
ATOM 1894 C C . HIS A 1 238 ? -9.140 -18.120 3.529 1.00 81.38 238 HIS A C 1
ATOM 1896 O O . HIS A 1 238 ? -8.627 -18.537 2.485 1.00 81.38 238 HIS A O 1
ATOM 1902 N N . GLU A 1 239 ? -9.183 -18.867 4.636 1.00 60.59 239 GLU A N 1
ATOM 1903 C CA . GLU A 1 239 ? -8.983 -20.311 4.536 1.00 60.59 239 GLU A CA 1
ATOM 1904 C C . GLU A 1 239 ? -10.004 -20.840 3.520 1.00 60.59 239 GLU A C 1
ATOM 1906 O O . GLU A 1 239 ? -11.196 -20.532 3.634 1.00 60.59 239 GLU A O 1
ATOM 1911 N N . PRO A 1 240 ? -9.587 -21.609 2.498 1.00 45.53 240 PRO A N 1
ATOM 1912 C CA . PRO A 1 240 ? -10.557 -22.297 1.671 1.00 45.53 240 PRO A CA 1
ATOM 1913 C C . PRO A 1 240 ? -11.367 -23.172 2.620 1.00 45.53 240 PRO A C 1
ATOM 1915 O O . PRO A 1 240 ? -10.785 -24.021 3.296 1.00 45.53 240 PRO A O 1
ATOM 1918 N N . LEU A 1 241 ? -12.681 -22.925 2.692 1.00 42.50 241 LEU A N 1
ATOM 1919 C CA . LEU A 1 241 ? -13.648 -23.716 3.450 1.00 42.50 241 LEU A CA 1
ATOM 1920 C C . LEU A 1 241 ? -13.491 -25.178 3.030 1.00 42.50 241 LEU A C 1
AT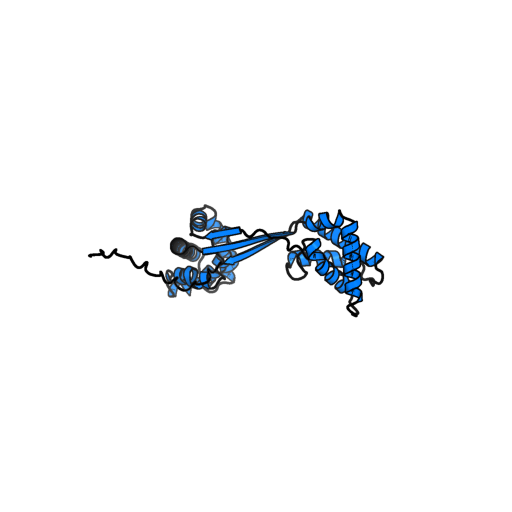OM 1922 O O . LEU A 1 241 ? -14.105 -25.662 2.076 1.00 42.50 241 LEU A O 1
ATOM 1926 N N . THR A 1 242 ? -12.596 -25.881 3.711 1.00 35.34 242 THR A N 1
ATOM 1927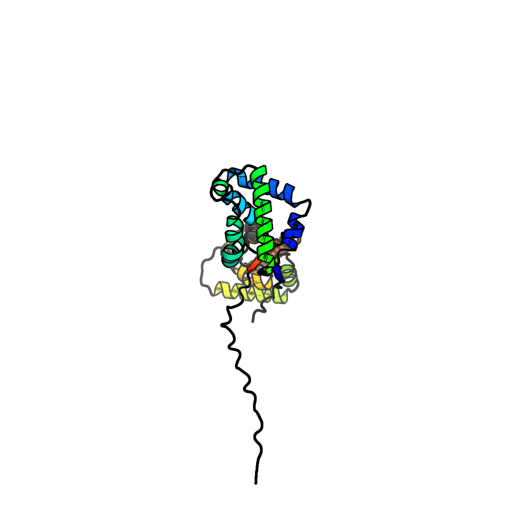 C CA . THR A 1 242 ? -12.403 -27.300 3.527 1.00 35.34 242 THR A CA 1
ATOM 1928 C C . THR A 1 242 ? -13.620 -27.920 4.171 1.00 35.34 242 THR A C 1
ATOM 1930 O O . THR A 1 242 ? -13.822 -27.886 5.382 1.00 35.34 242 THR A O 1
ATOM 1933 N N . SER A 1 243 ? -14.485 -28.413 3.288 1.00 31.16 243 SER A N 1
ATOM 1934 C CA . SER A 1 243 ? -15.515 -29.405 3.572 1.00 31.16 243 SER A CA 1
ATOM 1935 C C . SER A 1 243 ? -15.074 -30.291 4.744 1.00 31.16 243 SER A C 1
ATOM 1937 O O . SER A 1 243 ? -13.916 -30.724 4.746 1.00 31.16 243 SER A O 1
ATOM 1939 N N . PRO A 1 244 ? -15.947 -30.564 5.730 1.00 36.00 244 PRO A N 1
ATOM 1940 C CA . PRO A 1 244 ? -15.556 -31.280 6.933 1.00 36.00 244 PRO A CA 1
ATOM 1941 C C . PRO A 1 244 ? -14.874 -32.583 6.530 1.00 36.00 244 PRO A C 1
ATOM 1943 O O . PRO A 1 244 ? -15.460 -33.422 5.840 1.00 36.00 244 PRO A O 1
ATOM 1946 N N . SER A 1 245 ? -13.610 -32.724 6.929 1.00 36.31 245 SER A N 1
ATOM 1947 C CA . SER A 1 245 ? -12.883 -33.975 6.776 1.00 36.31 245 SER A CA 1
ATOM 1948 C C . SER A 1 245 ? -13.686 -35.033 7.514 1.00 36.31 245 SER A C 1
ATOM 1950 O O . SER A 1 245 ? -13.797 -35.009 8.739 1.00 36.31 245 SER A O 1
ATOM 1952 N N . THR A 1 246 ? -14.320 -35.918 6.749 1.00 37.19 246 THR A N 1
ATOM 1953 C CA . THR A 1 246 ? -15.036 -37.061 7.296 1.00 37.19 246 THR A CA 1
ATOM 1954 C C . THR A 1 246 ? -13.990 -37.922 7.982 1.00 37.19 246 THR A C 1
ATOM 1956 O O . THR A 1 246 ? -13.183 -38.581 7.329 1.00 37.19 246 THR A O 1
ATOM 1959 N N . VAL A 1 247 ? -13.962 -37.850 9.309 1.00 39.25 247 VAL A N 1
ATOM 1960 C CA . VAL A 1 247 ? -13.183 -38.744 10.155 1.00 39.25 247 VAL A CA 1
ATOM 1961 C C . VAL A 1 247 ? -13.691 -40.153 9.861 1.00 39.25 247 VAL A C 1
ATOM 1963 O O . VAL A 1 247 ? -14.804 -40.512 10.241 1.00 39.25 247 VAL A O 1
ATOM 1966 N N . LEU A 1 248 ? -12.911 -40.938 9.119 1.00 37.19 248 LEU A N 1
ATOM 1967 C CA . LEU A 1 248 ? -13.181 -42.360 8.944 1.00 37.19 248 LEU A CA 1
ATOM 1968 C C . LEU A 1 248 ? -13.042 -43.036 10.318 1.00 37.19 248 LEU A C 1
ATOM 1970 O O . LEU A 1 248 ? -11.995 -42.887 10.952 1.00 37.19 248 LEU A O 1
ATOM 1974 N N . PRO A 1 249 ? -14.055 -43.775 10.802 1.00 37.25 249 PRO A N 1
ATOM 1975 C CA . PRO A 1 249 ? -13.926 -44.514 12.044 1.00 37.25 249 PRO A CA 1
ATOM 1976 C C . PRO A 1 249 ? -12.956 -45.684 11.849 1.00 37.25 249 PRO A C 1
ATOM 1978 O O . PRO A 1 249 ? -13.176 -46.574 11.024 1.00 37.25 249 PRO A O 1
ATOM 1981 N N . SER A 1 250 ? -11.884 -45.688 12.637 1.00 34.53 250 SER A N 1
ATOM 1982 C CA . SER A 1 250 ? -10.975 -46.821 12.796 1.00 34.53 250 SER A CA 1
ATOM 1983 C C . SER A 1 250 ? -11.775 -48.024 13.295 1.00 34.53 250 SER A C 1
ATOM 1985 O O . SER A 1 250 ? -12.182 -48.073 14.454 1.00 34.53 250 SER A O 1
ATOM 1987 N N . SER A 1 251 ? -12.037 -48.989 12.416 1.00 39.09 251 SER A N 1
ATOM 1988 C CA . SER A 1 251 ? -12.671 -50.248 12.802 1.00 39.09 251 SER A CA 1
ATOM 1989 C C . SER A 1 251 ? -11.687 -51.054 13.648 1.00 39.09 251 SER A C 1
ATOM 1991 O O . SER A 1 251 ? -10.642 -51.489 13.169 1.00 39.09 251 SER A O 1
ATOM 1993 N N . SER A 1 252 ? -12.011 -51.219 14.925 1.00 40.94 252 SER A N 1
ATOM 1994 C CA . SER A 1 252 ? -11.312 -52.082 15.869 1.00 40.94 252 SER A CA 1
ATOM 1995 C C . SER A 1 252 ? -11.473 -53.548 15.451 1.00 40.94 252 SER A C 1
ATOM 1997 O O . SER A 1 252 ? -12.552 -54.126 15.574 1.00 40.94 252 SER A O 1
ATOM 1999 N N . LEU A 1 253 ? -10.393 -54.171 14.966 1.00 37.12 253 LEU A N 1
ATOM 2000 C CA . LEU A 1 253 ? -10.329 -55.625 14.823 1.00 37.12 253 LEU A CA 1
ATOM 2001 C C . LEU A 1 253 ? -10.199 -56.260 16.212 1.00 37.12 253 LEU A C 1
ATOM 2003 O O . LEU A 1 253 ? -9.189 -56.093 16.893 1.00 37.12 253 LEU A O 1
ATOM 2007 N N . SER A 1 254 ? -11.224 -57.008 16.612 1.00 40.78 254 SER A N 1
ATOM 2008 C CA . SER A 1 254 ? -11.138 -57.971 17.713 1.00 40.78 254 SER A CA 1
ATOM 2009 C C . SER A 1 254 ? -10.596 -59.301 17.170 1.00 40.78 254 SER A C 1
ATOM 2011 O O . SER A 1 254 ? -11.013 -59.702 16.082 1.00 40.78 254 SER A O 1
ATOM 2013 N N . PRO A 1 255 ? -9.704 -60.009 17.882 1.00 43.38 255 PRO A N 1
ATOM 2014 C CA . PRO A 1 255 ? -9.240 -61.326 17.458 1.00 43.38 255 PRO A CA 1
ATOM 2015 C C . PRO A 1 255 ? -10.278 -62.407 17.813 1.00 43.38 255 PRO A C 1
ATOM 2017 O O . PRO A 1 255 ? -10.708 -62.503 18.963 1.00 43.38 255 PRO A O 1
ATOM 2020 N N . GLN A 1 256 ? -10.677 -63.226 16.833 1.00 41.09 256 GLN A N 1
ATOM 2021 C CA . GLN A 1 256 ? -11.391 -64.486 17.081 1.00 41.09 256 GLN A CA 1
ATOM 2022 C C . GLN A 1 256 ? -10.398 -65.614 17.422 1.00 41.09 256 GLN A C 1
ATOM 2024 O O . GLN A 1 256 ? -9.278 -65.600 16.909 1.00 41.09 256 GLN A O 1
ATOM 2029 N N . PRO A 1 257 ? -10.795 -66.596 18.254 1.00 45.88 257 PRO A N 1
ATOM 2030 C CA . PRO A 1 257 ? -9.981 -67.762 18.571 1.00 45.88 257 PRO A CA 1
ATOM 2031 C C . PRO A 1 257 ? -10.200 -68.877 17.535 1.00 45.88 257 PRO A C 1
ATOM 2033 O O . PRO A 1 257 ? -11.340 -69.164 17.170 1.00 45.88 257 PRO A O 1
ATOM 2036 N N . GLU A 1 258 ? -9.125 -69.535 17.102 1.00 45.97 258 GLU A N 1
ATOM 2037 C CA . GLU A 1 258 ? -9.216 -70.826 16.413 1.00 45.97 258 GLU A CA 1
ATOM 2038 C C . GLU A 1 258 ? -9.325 -71.952 17.450 1.00 45.97 258 GLU A C 1
ATOM 2040 O O . GLU A 1 258 ? -8.522 -72.060 18.380 1.00 45.97 258 GLU A O 1
ATOM 2045 N N . ILE A 1 259 ? -10.374 -72.755 17.285 1.00 44.44 259 ILE A N 1
ATOM 2046 C CA . ILE A 1 259 ? -10.582 -74.063 17.897 1.00 44.44 259 ILE A CA 1
ATOM 2047 C C . ILE A 1 259 ? -10.446 -75.085 16.763 1.00 44.44 259 ILE A C 1
ATOM 2049 O O . ILE A 1 259 ? -10.975 -74.847 15.677 1.00 44.44 259 ILE A O 1
ATOM 2053 N N . GLU A 1 260 ? -9.828 -76.212 17.126 1.00 37.41 260 GLU A N 1
ATOM 2054 C CA . GLU A 1 260 ? -9.614 -77.484 16.407 1.00 37.41 260 GLU A CA 1
ATOM 2055 C C . GLU A 1 260 ? -8.325 -77.637 15.583 1.00 37.41 260 GLU A C 1
ATOM 2057 O O . GLU A 1 260 ? -8.223 -77.116 14.452 1.00 37.41 260 GLU A O 1
#

Sequence (260 aa):
MAELKKIPILILRFDGECLKEFLASTQFEPEMINIFSQIEARSSSLRESIMMALEQLTVDHGLPPSSDSWVFDNIVDPALQIISVDQLEQPASEENFLKEFKKFICDIIKRLQEQPVIVAHTEKTFDGGGIRRLLSNKFELNKLLDLVWRDLQKESNVFSARRILQVALDRMATSADLPCYGTVDQVDTIVNEIFKLVDEKEISQLEQFKKIMTDILGNLMLQLEGNPISTSSNSVVHEPLTSPSTVLPSSSLSPQPEIE

Secondary structure (DSSP, 8-state):
------PPPEEEEE-SHHHHHHHHSTTHHHHHHHHHHHHTTT-SSHHHHHHHHHHH--GGGT---TTSHHHIIIIIHHHHTTS-HHHHTSPPPHHHHHHHHHHHHHHHHHHHHHSPEEEEEEEEEE-SHHHHHHHH-HHHHHHHHHHHHHHHHHS-----HHHHHHHHHHHHHHHHTPPPTTS-HHHHHHHHHHHHHS------SHHHHHHHHHHHHHHHHHHHHHS-EEEEEEEE-----------------PPPPP--

=== Feature glossary ===
The record interleaves many kinds of information about one protein. Here is each kind framed as the question it answers.

Q: What are the backbone torsion angles?
A: φ (phi) and ψ (psi) are the two rotatable backbone dihedrals per residue: φ is the C(i-1)–N–Cα–C torsion, ψ is the N–Cα–C–N(i+1) torsion, both in degrees on (−180°, 180°]. α-helical residues cluster near (−60°, −45°); β-strand residues near (−120°, +130°). A Ramachandran plot is simply a scatter of (φ, ψ) for every residue.

Q: What is the amino-acid chain?
A: This is the polypeptide sequence — one letter per residue, N-terminus first. Length ranges from a few dozen residues for small domains to over a thousand for large multi-domain proteins.

Q: How mobile is each atom in the crystal?
A: For experimental (PDB) structures, the B-factor (temperature factor) quantifies the positional spread of each atom in the crystal — a combination of thermal vibration and static disorder — in units of Å². High B-factors mark flexible loops or poorly resolved regions; low B-factors mark the rigid, well-ordered core.

Q: Are the domains correctly placed relative to each other?
A: Predicted Aligned Error (PAE) is an AlphaFold confidence matrix: entry (i, j) is the expected error in the position of residue j, in ångströms, when the prediction is superimposed on the true structure at residue i. Low PAE within a block of residues means that block is internally rigid and well-predicted; high PAE between two blocks means their relative placement is uncertain even if each block individually is confident.

Q: How confident is the AlphaFold model at each residue?
A: pLDDT is the predicted lDDT-Cα score: AlphaFold's confidence that the local environment of each residue (all inter-atomic distances within 15 Å) is correctly placed. It is a per-residue number between 0 and 100, with higher meaning more reliable.

Q: What family and function is it annotated with?
A: Functional annotations link the protein to curated databases. InterPro entries identify conserved domains and families by matching the sequence against member-database signatures (Pfam, PROSITE, CDD, …). Gene Ontology (GO) terms describe molecular function, biological process, and cellular component in a controlled vocabulary. CATH places the structure in a hierarchical fold classification (Class/Architecture/Topology/Homologous-superfamily). The organism is the source species.

Q: How big and how compact is the whole molecule?
A: Three whole-structure scalars: the radius of gyration (RMS distance of Cα from centroid, in Å), the count of Cα–Cα contacts (pairs closer than 8 Å and separated by more than four residues in sequence — i.e. tertiary, not local, contacts), and the bounding-box dimensions. Together they distinguish compact globular folds from extended fibres or disordered chains.

Q: What known structures does this most resemble?
A: The Foldseek neighbor list gives the closest experimentally determined structures in the PDB, ranked by structural alignment. TM-score near 1 means near-identical fold; near 0.3 means only rough topology match. This is how one finds what a novel AlphaFold prediction most resembles in the solved-structure universe.

Q: Which residues are buried vs exposed?
A: SASA measures how much of the protein is reachable by solvent. It is computed by rolling a water-sized probe over the atomic surface and summing the exposed area (Å²). Per-residue SASA distinguishes core (buried, low SASA) from surface (exposed, high SASA) residues; total SASA is a whole-molecule size measure.

Q: Which residues are in helices, strands, or loops?
A: Eight-state secondary structure (DSSP): H is the canonical α-helix, G the tighter 3₁₀-helix, I the wider π-helix; E/B are β-structure, T and S are turns and bends, and '-' is everything else. DSSP derives these from the pattern of main-chain N–H···O=C hydrogen bonds, not from the sequence.

Q: Where is each backbone atom in 3D?
A: Structure coordinates are given as an mmCIF _atom_site loop: one row per atom with element, residue name, chain id, sequence number, and x/y/z position in Å. Only the four main-chain atoms per residue are included here; side chains are omitted to keep the record compact.

Q: What if only a Cα trace is available?
A: Three-state secondary structure (P-SEA) collapses the eight DSSP classes into helix (a), strand (b), and coil (c). P-SEA assigns these from Cα geometry alone — distances and angles — without requiring backbone oxygens, so it works on any Cα trace.

Q: What do the rendered images show?
A: The six renders are orthographic views along the three Cartesian axes in both directions. Representation (cartoon, sticks, or surface) and color scheme (sequence-rainbow or by-chain) vary across proteins so the training set covers all the common visualization conventions.

Q: What does the local fold look like, residue by residue?
A: Foldseek's 3Di representation compresses backbone geometry into a per-residue letter drawn from a learned twenty-state alphabet. It captures the tertiary interaction pattern around each residue — which residues are packed against it in space, regardless of where they are in sequence.

Q: What do the diagnostic plots show?
A: The contact map is a binary N×N matrix image: pixel (i, j) is dark where Cα_i and Cα_j are within 8 Å and |i−j|>4. Because the |i−j|>4 filter removes local helical contacts, off-diagonal stripes parallel to the main diagonal indicate parallel β-sheets; stripes perpendicular to it indicate antiparallel β-sheets. The Ramachandran plot scatters every residue's (φ, ψ) pair against the sterically allowed regions. The PAE heatmap renders the predicted-aligned-error matrix.